Protein AF-A0AAD4ICP5-F1 (afdb_monomer_lite)

pLDDT: mean 79.18, std 20.6, range [19.08, 98.12]

Organism: NCBI:txid48097

Radius of gyration: 19.42 Å; chains: 1; bounding box: 52×35×62 Å

Structure (mmCIF, N/CA/C/O backbone):
data_AF-A0AAD4ICP5-F1
#
_entry.id   AF-A0AAD4ICP5-F1
#
loop_
_atom_site.group_PDB
_atom_site.id
_atom_site.type_symbol
_atom_site.label_atom_id
_atom_site.label_alt_id
_atom_site.label_comp_id
_atom_site.label_asym_id
_atom_site.label_entity_id
_atom_site.label_seq_id
_atom_site.pdbx_PDB_ins_code
_atom_site.Cartn_x
_atom_site.Cartn_y
_atom_site.Cartn_z
_atom_site.occupancy
_atom_site.B_iso_or_equiv
_atom_site.auth_seq_id
_atom_site.auth_comp_id
_atom_site.auth_asym_id
_atom_site.auth_atom_id
_atom_site.pdbx_PDB_model_num
ATOM 1 N N . MET A 1 1 ? 23.347 -13.726 -36.306 1.00 36.41 1 MET A N 1
ATOM 2 C CA . MET A 1 1 ? 24.512 -13.659 -35.403 1.00 36.41 1 MET A CA 1
ATOM 3 C C . MET A 1 1 ? 24.986 -12.218 -35.355 1.00 36.41 1 MET A C 1
ATOM 5 O O . MET A 1 1 ? 25.618 -11.796 -36.305 1.00 36.41 1 MET A O 1
ATOM 9 N N . THR A 1 2 ? 24.514 -11.490 -34.339 1.00 20.97 2 THR A N 1
ATOM 10 C CA . THR A 1 2 ? 25.164 -10.440 -33.526 1.00 20.97 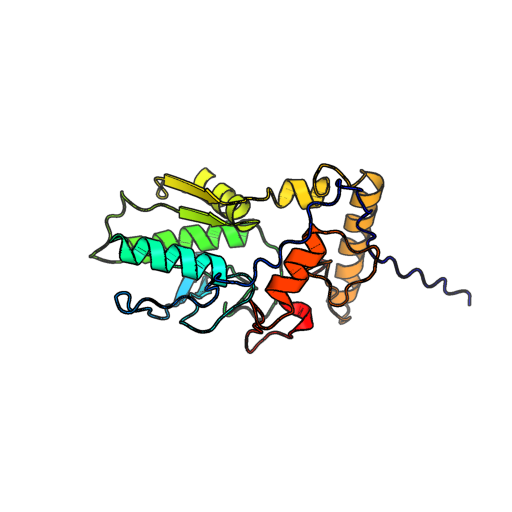2 THR A CA 1
ATOM 11 C C . THR A 1 2 ? 24.076 -10.067 -32.517 1.00 20.97 2 THR A C 1
ATOM 13 O O . THR A 1 2 ? 23.195 -9.268 -32.813 1.00 20.97 2 THR A O 1
ATOM 16 N N . ILE A 1 3 ? 24.037 -10.783 -31.392 1.00 22.08 3 ILE A N 1
ATOM 17 C CA . ILE A 1 3 ? 23.129 -10.488 -30.281 1.00 22.08 3 ILE A CA 1
ATOM 18 C C . ILE A 1 3 ? 23.839 -9.421 -29.456 1.00 22.08 3 ILE A C 1
ATOM 20 O O . ILE A 1 3 ? 24.871 -9.697 -28.848 1.00 22.08 3 ILE A O 1
ATOM 24 N N . PHE A 1 4 ? 23.332 -8.192 -29.499 1.00 19.81 4 PHE A N 1
ATOM 25 C CA . PHE A 1 4 ? 23.723 -7.165 -28.545 1.00 19.81 4 PHE A CA 1
ATOM 26 C C . PHE A 1 4 ? 22.911 -7.383 -27.271 1.00 19.81 4 PHE A C 1
ATOM 28 O O . PHE A 1 4 ? 21.724 -7.073 -27.219 1.00 19.81 4 PHE A O 1
ATOM 35 N N . THR A 1 5 ? 23.552 -7.948 -26.254 1.00 19.08 5 THR A N 1
ATOM 36 C CA . THR A 1 5 ? 23.021 -7.995 -24.894 1.00 19.08 5 THR A CA 1
ATOM 37 C C . THR A 1 5 ? 23.141 -6.596 -24.295 1.00 19.08 5 THR A C 1
ATOM 39 O O . THR A 1 5 ? 24.239 -6.168 -23.946 1.00 19.08 5 THR A O 1
ATOM 42 N N . PHE A 1 6 ? 22.030 -5.871 -24.175 1.00 19.89 6 PHE A N 1
ATOM 43 C CA . PHE A 1 6 ? 21.957 -4.682 -23.328 1.00 19.89 6 PHE A CA 1
ATOM 44 C C . PHE A 1 6 ? 21.181 -5.046 -22.066 1.00 19.89 6 PHE A C 1
ATOM 46 O O . PHE A 1 6 ? 19.956 -5.064 -22.058 1.00 19.89 6 PHE A O 1
ATOM 53 N N . ALA A 1 7 ? 21.910 -5.351 -20.992 1.00 20.22 7 ALA A N 1
ATOM 54 C CA . ALA A 1 7 ? 21.350 -5.339 -19.651 1.00 20.22 7 ALA A CA 1
ATOM 55 C C . ALA A 1 7 ? 21.086 -3.872 -19.280 1.00 20.22 7 ALA A C 1
ATOM 57 O O . ALA A 1 7 ? 22.014 -3.149 -18.916 1.00 20.22 7 ALA A O 1
ATOM 58 N N . SER A 1 8 ? 19.847 -3.396 -19.424 1.00 21.98 8 SER A N 1
ATOM 59 C CA . SER A 1 8 ? 19.465 -2.095 -18.876 1.00 21.98 8 SER A CA 1
ATOM 60 C C . SER A 1 8 ? 19.162 -2.270 -17.392 1.00 21.98 8 SER A C 1
ATOM 62 O O . SER A 1 8 ? 18.016 -2.455 -16.986 1.00 21.98 8 SER A O 1
ATOM 64 N N . THR A 1 9 ? 20.198 -2.211 -16.560 1.00 23.47 9 THR A N 1
ATOM 65 C CA . THR A 1 9 ? 20.015 -1.797 -15.173 1.00 23.47 9 THR A CA 1
ATOM 66 C C . THR A 1 9 ? 19.375 -0.413 -15.218 1.00 23.47 9 THR A C 1
ATOM 68 O O . THR A 1 9 ? 19.964 0.535 -15.739 1.00 23.47 9 THR A O 1
ATOM 71 N N . ALA A 1 10 ? 18.133 -0.293 -14.748 1.00 24.23 10 ALA A N 1
ATOM 72 C CA . ALA A 1 10 ? 17.505 1.004 -14.547 1.00 24.23 10 ALA A CA 1
ATOM 73 C C . ALA A 1 10 ? 18.356 1.769 -13.523 1.00 24.23 10 ALA A C 1
ATOM 75 O O . ALA A 1 10 ? 18.289 1.541 -12.316 1.00 24.23 10 ALA A O 1
ATOM 76 N N . LEU A 1 11 ? 19.247 2.606 -14.049 1.00 24.53 11 LEU A N 1
ATOM 77 C CA . LEU A 1 11 ? 20.186 3.413 -13.299 1.00 24.53 11 LEU A CA 1
ATOM 78 C C . LEU A 1 11 ? 19.379 4.508 -12.594 1.00 24.53 11 LEU A C 1
ATOM 80 O O . LEU A 1 11 ? 18.996 5.505 -13.207 1.00 24.53 11 LEU A O 1
ATOM 84 N N . ILE A 1 12 ? 19.102 4.322 -11.306 1.00 36.22 12 ILE A N 1
ATOM 85 C CA . ILE A 1 12 ? 18.715 5.435 -10.440 1.00 36.22 12 ILE A CA 1
ATOM 86 C C . ILE A 1 12 ? 19.974 6.296 -10.300 1.00 36.22 12 ILE A C 1
ATOM 88 O O . ILE A 1 12 ? 20.948 5.893 -9.666 1.00 36.22 12 ILE A O 1
ATOM 92 N N . ALA A 1 13 ? 19.993 7.435 -10.993 1.00 31.22 13 ALA A N 1
ATOM 93 C CA . ALA A 1 13 ? 21.129 8.345 -11.012 1.00 31.22 13 ALA A CA 1
ATOM 94 C C . ALA A 1 13 ? 21.377 8.940 -9.615 1.00 31.22 13 ALA A C 1
ATOM 96 O O . ALA A 1 13 ? 20.457 9.442 -8.967 1.00 31.22 13 ALA A O 1
ATOM 97 N N . ALA A 1 14 ? 22.635 8.870 -9.177 1.00 30.38 14 ALA A N 1
ATOM 98 C CA . ALA A 1 14 ? 23.118 9.367 -7.897 1.00 30.38 14 ALA A CA 1
ATOM 99 C C . ALA A 1 14 ? 22.898 10.882 -7.740 1.00 30.38 14 ALA A C 1
ATOM 101 O O . ALA A 1 14 ? 23.224 11.660 -8.639 1.00 30.38 14 ALA A O 1
ATOM 102 N N . ILE A 1 15 ? 22.418 11.303 -6.568 1.00 37.12 15 ILE A N 1
ATOM 103 C CA . ILE A 1 15 ? 22.437 12.703 -6.132 1.00 37.12 15 ILE A CA 1
ATOM 104 C C . ILE A 1 15 ? 23.432 12.824 -4.976 1.00 37.12 15 ILE A C 1
ATOM 106 O O . ILE A 1 15 ? 23.360 12.095 -3.989 1.00 37.12 15 ILE A O 1
ATOM 110 N N . GLN A 1 16 ? 24.356 13.781 -5.080 1.00 28.02 16 GLN A N 1
ATOM 111 C CA . GLN A 1 16 ? 25.170 14.219 -3.949 1.00 28.02 16 GLN A CA 1
ATOM 112 C C . GLN A 1 16 ? 24.313 15.068 -3.006 1.00 28.02 16 GLN A C 1
ATOM 114 O O . GLN A 1 16 ? 24.184 16.280 -3.166 1.00 28.02 16 GLN A O 1
ATOM 119 N N . ILE A 1 17 ? 23.723 14.409 -2.014 1.00 37.66 17 ILE A N 1
ATOM 120 C CA . ILE A 1 17 ? 23.236 15.053 -0.795 1.00 37.66 17 ILE A CA 1
ATOM 121 C C . ILE A 1 17 ? 24.481 15.311 0.074 1.00 37.66 17 ILE A C 1
ATOM 123 O O . ILE A 1 17 ? 25.325 14.412 0.172 1.00 37.66 17 ILE A O 1
ATOM 127 N N . PRO A 1 18 ? 24.664 16.499 0.690 1.00 33.00 18 PRO A N 1
ATOM 128 C CA . PRO A 1 18 ? 25.726 16.673 1.681 1.00 33.00 18 PRO A CA 1
ATOM 129 C C . PRO A 1 18 ? 25.609 15.545 2.713 1.00 33.00 18 PRO A C 1
ATOM 131 O O . PRO A 1 18 ? 24.480 15.202 3.068 1.00 33.00 18 PRO A O 1
ATOM 134 N N . PRO A 1 19 ? 26.720 14.933 3.161 1.00 33.88 19 PRO A N 1
ATOM 135 C CA . PRO A 1 19 ? 26.664 13.755 4.009 1.00 33.88 19 PRO A CA 1
ATOM 136 C C . PRO A 1 19 ? 25.935 14.110 5.303 1.00 33.88 19 PRO A C 1
ATOM 138 O O . PRO A 1 19 ? 26.515 14.653 6.242 1.00 33.88 19 PRO A O 1
ATOM 141 N N . ALA A 1 20 ? 24.642 13.795 5.360 1.00 42.78 20 ALA A N 1
ATOM 142 C CA . ALA A 1 20 ? 24.007 13.509 6.620 1.00 42.78 20 ALA A CA 1
ATOM 143 C C . ALA A 1 20 ? 24.769 12.293 7.128 1.00 42.78 20 ALA A C 1
ATOM 145 O O . ALA A 1 20 ? 24.757 11.242 6.484 1.00 42.78 20 ALA A O 1
ATOM 146 N N . ALA A 1 21 ? 25.530 12.480 8.208 1.00 35.81 21 ALA A N 1
ATOM 147 C CA . ALA A 1 21 ? 26.162 11.376 8.902 1.00 35.81 21 ALA A CA 1
ATOM 148 C C . ALA A 1 21 ? 25.110 10.274 9.027 1.00 35.81 21 ALA A C 1
ATOM 150 O O . ALA A 1 21 ? 24.027 10.530 9.556 1.00 35.81 21 ALA A O 1
ATOM 151 N N . THR A 1 22 ? 25.400 9.098 8.470 1.00 41.56 22 THR A N 1
ATOM 152 C CA . THR A 1 22 ? 24.588 7.899 8.644 1.00 41.56 22 THR A CA 1
ATOM 153 C C . THR A 1 22 ? 24.495 7.659 10.140 1.00 41.56 22 THR A C 1
ATOM 155 O O . THR A 1 22 ? 25.413 7.108 10.750 1.00 41.56 22 THR A O 1
ATOM 158 N N . GLN A 1 23 ? 23.435 8.170 10.759 1.00 37.47 23 GLN A N 1
ATOM 159 C CA . GLN A 1 23 ? 23.120 7.827 12.125 1.00 37.47 23 GLN A CA 1
ATOM 160 C C . GLN A 1 23 ? 22.756 6.353 12.083 1.00 37.47 23 GLN A C 1
ATOM 162 O O . GLN A 1 23 ? 21.878 5.946 11.330 1.00 37.47 23 GLN A O 1
ATOM 167 N N . ASN A 1 24 ? 23.458 5.546 12.867 1.00 44.19 24 ASN A N 1
ATOM 168 C CA . ASN A 1 24 ? 22.982 4.217 13.191 1.00 44.19 24 ASN A CA 1
ATOM 169 C C . ASN A 1 24 ? 21.685 4.388 14.006 1.00 44.19 24 ASN A C 1
ATOM 171 O O . ASN A 1 24 ? 21.731 4.571 15.222 1.00 44.19 24 ASN A O 1
ATOM 175 N N . THR A 1 25 ? 20.537 4.420 13.326 1.00 48.28 25 THR A N 1
ATOM 176 C CA . THR A 1 25 ? 19.205 4.640 13.917 1.00 48.28 25 THR A CA 1
ATOM 177 C C . THR A 1 25 ? 18.590 3.353 14.475 1.00 48.28 25 THR A C 1
ATOM 179 O O . THR A 1 25 ? 17.484 3.381 15.013 1.00 48.28 25 THR A O 1
ATOM 182 N N . SER A 1 26 ? 19.307 2.223 14.407 1.00 52.31 26 SER A N 1
ATOM 183 C CA . SER A 1 26 ? 18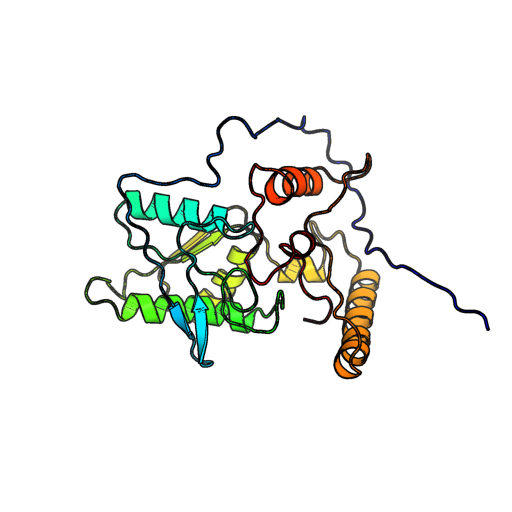.837 0.920 14.901 1.00 52.31 26 SER A CA 1
ATOM 184 C C . SER A 1 26 ? 18.667 0.859 16.427 1.00 52.31 26 SER A C 1
ATOM 186 O O . SER A 1 26 ? 17.962 -0.009 16.942 1.00 52.31 26 SER A O 1
ATOM 188 N N . HIS A 1 27 ? 19.267 1.790 17.176 1.00 43.50 27 HIS A N 1
ATOM 189 C CA . HIS A 1 27 ? 19.169 1.823 18.633 1.00 43.50 27 HIS A CA 1
ATOM 190 C C . HIS A 1 27 ? 17.813 2.383 19.096 1.00 43.50 27 HIS A C 1
ATOM 192 O O . HIS A 1 27 ? 17.682 3.569 19.387 1.00 43.50 27 HIS A O 1
ATOM 198 N N . GLY A 1 28 ? 16.809 1.505 19.198 1.00 52.91 28 GLY A N 1
ATOM 199 C CA . GLY A 1 28 ? 15.554 1.764 19.920 1.00 52.91 28 GLY A CA 1
ATOM 200 C C . GLY A 1 28 ? 14.265 1.709 19.093 1.00 52.91 28 GLY A C 1
ATOM 201 O O . GLY A 1 28 ? 13.184 1.790 19.674 1.00 52.91 28 GLY A O 1
ATOM 202 N N . ALA A 1 29 ? 14.338 1.542 17.770 1.00 59.22 29 ALA A N 1
ATOM 203 C CA . ALA A 1 29 ? 13.149 1.352 16.939 1.00 59.22 29 ALA A CA 1
ATOM 204 C C . ALA A 1 29 ? 12.599 -0.077 17.107 1.00 59.22 29 ALA A C 1
ATOM 206 O O . ALA A 1 29 ? 13.213 -1.045 16.660 1.00 59.22 29 ALA A O 1
ATOM 207 N N . ASN A 1 30 ? 11.443 -0.221 17.761 1.00 65.69 30 ASN A N 1
ATOM 208 C CA . ASN A 1 30 ? 10.752 -1.506 17.874 1.00 65.69 30 ASN A CA 1
ATOM 209 C C . ASN A 1 30 ? 9.851 -1.727 16.649 1.00 65.69 30 ASN A C 1
ATOM 211 O O . ASN A 1 30 ? 8.648 -1.478 16.700 1.00 65.69 30 ASN A O 1
ATOM 215 N N . ASN A 1 31 ? 10.444 -2.158 15.534 1.00 68.88 31 ASN A N 1
ATOM 216 C CA . ASN A 1 31 ? 9.718 -2.405 14.279 1.00 68.88 31 ASN A CA 1
ATOM 217 C C . ASN A 1 31 ? 8.708 -3.561 14.387 1.00 68.88 31 ASN A C 1
ATOM 219 O O . ASN A 1 31 ? 7.722 -3.597 13.660 1.00 68.88 31 ASN A O 1
ATOM 223 N N . PHE A 1 32 ? 8.907 -4.447 15.366 1.00 73.06 32 PHE A N 1
ATOM 224 C CA . PHE A 1 32 ? 8.014 -5.556 15.712 1.00 73.06 32 PHE A CA 1
ATOM 225 C C . PHE A 1 32 ? 7.281 -5.302 17.025 1.00 73.06 32 PHE A C 1
ATOM 227 O O . PHE A 1 32 ? 7.130 -6.203 17.854 1.00 73.06 32 PHE A O 1
ATOM 234 N N . TYR A 1 33 ? 6.864 -4.053 17.240 1.00 78.69 33 TYR A N 1
ATOM 235 C CA . TYR A 1 33 ? 6.199 -3.658 18.468 1.00 78.69 33 TYR A CA 1
ATOM 236 C C . TYR A 1 33 ? 4.967 -4.521 18.739 1.00 78.69 33 TYR A C 1
ATOM 238 O O . TYR A 1 33 ? 4.098 -4.689 17.886 1.00 78.69 33 TYR A O 1
ATOM 246 N N . ARG A 1 34 ? 4.887 -5.035 19.965 1.00 80.00 34 ARG A N 1
ATOM 247 C CA . ARG A 1 34 ? 3.711 -5.713 20.500 1.00 80.00 34 ARG A CA 1
ATOM 248 C C . ARG A 1 34 ? 3.285 -4.982 21.759 1.00 80.00 34 ARG A C 1
ATOM 250 O O . ARG A 1 34 ? 4.127 -4.621 22.580 1.00 80.00 34 ARG A O 1
ATOM 257 N N . SER A 1 35 ? 1.988 -4.746 21.874 1.00 82.69 35 SER A N 1
ATOM 258 C CA . SER A 1 35 ? 1.393 -4.183 23.077 1.00 82.69 35 SER A CA 1
ATOM 259 C C . SER A 1 35 ? 0.884 -5.305 23.970 1.00 82.69 35 SER A C 1
ATOM 261 O O . SER A 1 35 ? 0.274 -6.248 23.472 1.00 82.69 35 SER A O 1
ATOM 263 N N . ASP A 1 36 ? 1.063 -5.162 25.281 1.00 87.81 36 ASP A N 1
ATOM 264 C CA . ASP A 1 36 ? 0.434 -6.046 26.270 1.00 87.81 36 ASP A CA 1
ATOM 265 C C . ASP A 1 36 ? -1.063 -5.727 26.460 1.00 87.81 36 ASP A C 1
ATOM 267 O O . ASP A 1 36 ? -1.802 -6.520 27.041 1.00 87.81 36 ASP A O 1
ATOM 271 N N . ASN A 1 37 ? -1.523 -4.573 25.956 1.00 86.81 37 ASN A N 1
ATOM 272 C CA . ASN A 1 37 ? -2.890 -4.071 26.129 1.00 86.81 37 ASN A CA 1
ATOM 273 C C . ASN A 1 37 ? -3.764 -4.223 24.875 1.00 86.81 37 ASN A C 1
ATOM 275 O O . ASN A 1 37 ? -4.963 -3.955 24.934 1.00 86.81 37 ASN A O 1
ATOM 279 N N . VAL A 1 38 ? -3.184 -4.623 23.739 1.00 85.44 38 VAL A N 1
ATOM 280 C CA . VAL A 1 38 ? -3.900 -4.773 22.464 1.00 85.44 38 VAL A CA 1
ATOM 281 C C . VAL A 1 38 ? -3.890 -6.236 22.057 1.00 85.44 38 VAL A C 1
ATOM 283 O O . VAL A 1 38 ? -2.835 -6.842 21.887 1.00 85.44 38 VAL A O 1
ATOM 286 N N . THR A 1 39 ? -5.079 -6.799 21.858 1.00 82.06 39 THR A N 1
ATOM 287 C CA . THR A 1 39 ? -5.217 -8.126 21.252 1.00 82.06 39 THR A CA 1
ATOM 288 C C . THR A 1 39 ? -5.345 -7.967 19.744 1.00 82.06 39 THR A C 1
ATOM 290 O O . THR A 1 39 ? -6.221 -7.251 19.268 1.00 82.06 39 THR A O 1
ATOM 293 N N . MET A 1 40 ? -4.472 -8.635 18.993 1.00 81.19 40 MET A N 1
ATOM 294 C CA . MET A 1 40 ? -4.534 -8.669 17.532 1.00 81.19 40 MET A CA 1
ATOM 295 C C . MET A 1 40 ? -5.260 -9.932 17.070 1.00 81.19 40 MET A C 1
ATOM 297 O O . MET A 1 40 ? -4.934 -11.036 17.513 1.00 81.19 40 MET A O 1
ATOM 301 N N . HIS A 1 41 ? -6.196 -9.778 16.138 1.00 79.00 41 HIS A N 1
ATOM 302 C CA . HIS A 1 41 ? -6.906 -10.885 15.507 1.00 79.00 41 HIS A CA 1
ATOM 303 C C . HIS A 1 41 ? -6.636 -10.878 14.008 1.00 79.00 41 HIS A C 1
ATOM 305 O O . HIS A 1 41 ? -6.623 -9.825 13.384 1.00 79.00 41 HIS A O 1
ATOM 311 N N . ARG A 1 42 ? -6.430 -12.059 13.419 1.00 77.12 42 ARG A N 1
ATOM 312 C CA . ARG A 1 42 ? -6.380 -12.176 11.961 1.00 77.12 42 ARG A CA 1
ATOM 313 C C . ARG A 1 42 ? -7.799 -12.130 11.417 1.00 77.12 42 ARG A C 1
ATOM 315 O O . ARG A 1 42 ? -8.631 -12.926 11.852 1.00 77.12 42 ARG A O 1
ATOM 322 N N . ILE A 1 43 ? -8.032 -11.282 10.426 1.00 81.50 43 ILE A N 1
ATOM 323 C CA . ILE A 1 43 ? -9.292 -11.233 9.689 1.00 81.50 43 ILE A CA 1
ATOM 324 C C . ILE A 1 43 ? -9.031 -11.310 8.186 1.00 81.50 43 ILE A C 1
ATOM 326 O O . ILE A 1 43 ? -7.930 -11.063 7.689 1.00 81.50 43 ILE A O 1
ATOM 330 N N . THR A 1 44 ? -10.058 -11.698 7.449 1.00 85.62 44 THR A N 1
ATOM 331 C CA . THR A 1 44 ? -10.069 -11.680 5.989 1.00 85.62 44 THR A CA 1
ATOM 332 C C . THR A 1 44 ? -11.481 -11.339 5.561 1.00 85.62 44 THR A C 1
ATOM 334 O O . THR A 1 44 ? -12.441 -11.866 6.126 1.00 85.62 44 THR A O 1
ATOM 337 N N . PHE A 1 45 ? -11.608 -10.437 4.599 1.00 87.75 45 PHE A N 1
ATOM 338 C CA . PHE A 1 45 ? -12.897 -9.986 4.095 1.00 87.75 45 PHE A CA 1
ATOM 339 C C . PHE A 1 45 ? -12.828 -9.778 2.578 1.00 87.75 45 PHE A C 1
ATOM 341 O O . PHE A 1 45 ? -11.761 -9.463 2.046 1.00 87.75 45 PHE A O 1
ATOM 348 N N . PRO A 1 46 ? -13.941 -9.991 1.860 1.00 90.06 46 PRO A N 1
ATOM 349 C CA . PRO A 1 46 ? -13.971 -9.812 0.418 1.00 90.06 46 PRO A CA 1
ATOM 350 C C . PRO A 1 46 ? -14.029 -8.325 0.047 1.00 90.06 46 PRO A C 1
ATOM 352 O O . PRO A 1 46 ? -14.713 -7.540 0.704 1.00 90.06 46 PRO A O 1
ATOM 355 N N . SER A 1 47 ? -13.365 -7.956 -1.045 1.00 88.88 47 SER A N 1
ATOM 356 C CA . SER A 1 47 ? -13.630 -6.713 -1.773 1.00 88.88 47 SER A CA 1
ATOM 357 C C . SER A 1 47 ? -14.859 -6.840 -2.679 1.00 88.88 47 SER A C 1
ATOM 359 O O . SER A 1 47 ? -15.384 -7.943 -2.883 1.00 88.88 47 SER A O 1
ATOM 361 N N . GLN A 1 48 ? -15.295 -5.741 -3.304 1.00 88.56 48 GLN A N 1
ATOM 362 C CA . GLN A 1 48 ? -16.360 -5.784 -4.316 1.00 88.56 48 GLN A CA 1
ATOM 363 C C . GLN A 1 48 ? -16.013 -6.676 -5.517 1.00 88.56 48 GLN A C 1
ATOM 365 O O . GLN A 1 48 ? -16.912 -7.223 -6.156 1.00 88.56 48 GLN A O 1
ATOM 370 N N . TYR A 1 49 ? -14.722 -6.884 -5.792 1.00 87.69 49 TYR A N 1
ATOM 371 C CA . TYR A 1 49 ? -14.242 -7.797 -6.834 1.00 87.69 49 TYR A CA 1
ATOM 372 C C . TYR A 1 49 ? -14.136 -9.257 -6.370 1.00 87.69 49 TYR A C 1
ATOM 374 O O . TYR A 1 49 ? -13.599 -10.084 -7.101 1.00 87.69 49 TYR A O 1
ATOM 382 N N . GLN A 1 50 ? -14.639 -9.586 -5.173 1.00 85.56 50 GLN A N 1
ATOM 383 C CA . GLN A 1 50 ? -14.542 -10.915 -4.552 1.00 85.56 50 GLN A CA 1
ATOM 384 C C . GLN A 1 50 ? -13.096 -11.377 -4.322 1.00 85.56 50 GLN A C 1
ATOM 386 O O . GLN A 1 50 ? -12.823 -12.571 -4.212 1.00 85.56 50 GLN A O 1
ATOM 391 N N . MET A 1 51 ? -12.167 -10.425 -4.225 1.00 83.12 51 MET A N 1
ATOM 392 C CA . MET A 1 51 ? -10.795 -10.700 -3.822 1.00 83.12 51 MET A CA 1
ATOM 393 C C . MET A 1 51 ? -10.713 -10.651 -2.301 1.00 83.12 51 MET A C 1
ATOM 395 O O . MET A 1 51 ? -11.274 -9.752 -1.676 1.00 83.12 51 MET A O 1
ATOM 399 N N . ASN A 1 52 ? -10.004 -11.598 -1.699 1.00 81.88 52 ASN A N 1
ATOM 400 C CA . ASN A 1 52 ? -9.801 -11.611 -0.256 1.00 81.88 52 ASN A CA 1
ATOM 401 C C . ASN A 1 52 ? -8.739 -10.577 0.128 1.00 81.88 52 ASN A C 1
ATOM 403 O O . ASN A 1 52 ? -7.553 -10.757 -0.160 1.00 81.88 52 ASN A O 1
ATOM 407 N N . VAL A 1 53 ? -9.162 -9.523 0.821 1.00 76.06 53 VAL A N 1
ATOM 408 C CA . VAL A 1 53 ? -8.261 -8.589 1.498 1.00 76.06 53 VAL A CA 1
ATOM 409 C C . VAL A 1 53 ? -7.906 -9.210 2.845 1.00 76.06 53 VAL A C 1
ATOM 411 O O . VAL A 1 53 ? -8.781 -9.471 3.677 1.00 76.06 53 VAL A O 1
ATOM 414 N N . ALA A 1 54 ? -6.624 -9.510 3.039 1.00 65.81 54 ALA A N 1
ATOM 415 C CA . ALA A 1 54 ? -6.135 -10.103 4.274 1.00 65.81 54 ALA A CA 1
ATOM 416 C C . ALA A 1 54 ? -5.558 -9.026 5.201 1.00 65.81 54 ALA A C 1
ATOM 418 O O . ALA A 1 54 ? -4.764 -8.183 4.785 1.00 65.81 54 ALA A O 1
ATOM 419 N N . GLU A 1 55 ? -5.903 -9.107 6.485 1.00 61.81 55 GLU A N 1
ATOM 420 C CA . GLU A 1 55 ? -5.073 -8.549 7.552 1.00 61.81 55 GLU A CA 1
ATOM 421 C C . GLU A 1 55 ? -4.068 -9.620 7.995 1.00 61.81 55 GLU A C 1
ATOM 423 O O . GLU A 1 55 ? -4.430 -10.789 8.198 1.00 61.81 55 GLU A O 1
ATOM 428 N N . ILE A 1 56 ? -2.800 -9.240 8.176 1.00 50.25 56 ILE A N 1
ATOM 429 C CA . ILE A 1 56 ? -1.808 -10.122 8.790 1.00 50.25 56 ILE A CA 1
ATOM 430 C C . ILE A 1 56 ? -1.756 -9.918 10.305 1.00 50.25 56 ILE A C 1
ATOM 432 O O . ILE A 1 56 ? -1.277 -8.922 10.838 1.00 50.25 56 ILE A O 1
ATOM 436 N N . SER A 1 57 ? -2.155 -10.994 10.982 1.00 37.50 57 SER A N 1
ATOM 437 C CA . SER A 1 57 ? -1.759 -11.380 12.336 1.00 37.50 57 SER A CA 1
ATOM 438 C C . SER A 1 57 ? -0.244 -11.286 12.526 1.00 37.50 57 SER A C 1
ATOM 440 O O . SER A 1 57 ? 0.447 -12.001 11.811 1.00 37.50 57 SER A O 1
ATOM 442 N N . SER A 1 58 ? 0.212 -10.554 13.554 1.00 29.39 58 SER A N 1
ATOM 443 C CA . SER A 1 58 ? 1.370 -10.757 14.471 1.00 29.39 58 SER A CA 1
ATOM 444 C C . SER A 1 58 ? 2.735 -11.286 13.974 1.00 29.39 58 SER A C 1
ATOM 446 O O . SER A 1 58 ? 3.690 -11.331 14.759 1.00 29.39 58 SER A O 1
ATOM 448 N N . TYR A 1 59 ? 2.858 -11.660 12.711 1.00 29.69 59 TYR A N 1
ATOM 449 C CA . TYR A 1 59 ? 4.051 -12.109 12.029 1.00 29.69 59 TYR A CA 1
ATOM 450 C C . TYR A 1 59 ? 4.509 -10.958 11.152 1.00 29.69 59 TYR A C 1
ATOM 452 O O . TYR A 1 59 ? 3.670 -10.302 10.531 1.00 29.69 59 TYR A O 1
ATOM 460 N N . PRO A 1 60 ? 5.810 -10.662 11.169 1.00 33.78 60 PRO A N 1
ATOM 461 C CA . PRO A 1 60 ? 6.285 -9.457 10.526 1.00 33.78 60 PRO A CA 1
ATOM 462 C C . PRO A 1 60 ? 5.981 -9.473 9.039 1.00 33.78 60 PRO A C 1
ATOM 464 O O . PRO A 1 60 ? 5.810 -10.548 8.511 1.00 33.78 60 PRO A O 1
ATOM 467 N N . THR A 1 61 ? 5.827 -8.337 8.368 1.00 36.03 61 THR A N 1
ATOM 468 C CA . THR A 1 61 ? 6.050 -8.266 6.924 1.00 36.03 61 THR A CA 1
ATOM 469 C C . THR A 1 61 ? 6.708 -6.948 6.592 1.00 36.03 61 THR A C 1
ATOM 471 O O . THR A 1 61 ? 6.308 -5.903 7.108 1.00 36.03 61 THR A O 1
ATOM 474 N N . THR A 1 62 ? 7.703 -7.006 5.710 1.00 37.62 62 THR A N 1
ATOM 475 C CA . THR A 1 62 ? 8.614 -5.901 5.412 1.00 37.62 62 THR A CA 1
ATOM 476 C C . THR A 1 62 ? 7.878 -4.572 5.229 1.00 37.62 62 THR A C 1
ATOM 478 O O . THR A 1 62 ? 8.198 -3.598 5.901 1.00 37.62 62 THR A O 1
ATOM 481 N N . SER A 1 63 ? 6.846 -4.504 4.378 1.00 47.59 63 SER A N 1
ATOM 482 C CA . SER A 1 63 ? 6.125 -3.249 4.101 1.00 47.59 63 SER A CA 1
ATOM 483 C C . SER A 1 63 ? 5.015 -2.882 5.101 1.00 47.59 63 SER A C 1
ATOM 485 O O . SER A 1 63 ? 4.614 -1.718 5.132 1.00 47.59 63 SER A O 1
ATOM 487 N N . ILE A 1 64 ? 4.513 -3.824 5.911 1.00 55.31 64 ILE A N 1
ATOM 488 C CA . ILE A 1 64 ? 3.334 -3.630 6.788 1.00 55.31 64 ILE A CA 1
ATOM 489 C C . ILE A 1 64 ? 3.712 -3.477 8.270 1.00 55.31 64 ILE A C 1
ATOM 491 O O . ILE A 1 64 ? 2.897 -3.022 9.065 1.00 55.31 64 ILE A O 1
ATOM 495 N N . GLU A 1 65 ? 4.968 -3.698 8.658 1.00 62.66 65 GLU A N 1
ATOM 496 C CA . GLU A 1 65 ? 5.456 -3.428 10.025 1.00 62.66 65 GLU A CA 1
ATOM 497 C C . GLU A 1 65 ? 5.184 -1.995 10.498 1.00 62.66 65 GLU A C 1
ATOM 499 O O . GLU A 1 65 ? 4.732 -1.773 11.623 1.00 62.66 65 GLU A O 1
ATOM 504 N N . SER A 1 66 ? 5.380 -1.013 9.612 1.00 70.88 66 SER A N 1
ATOM 505 C CA . SER A 1 66 ? 5.044 0.378 9.922 1.00 70.88 66 SER A CA 1
ATOM 506 C C . SER A 1 66 ? 3.535 0.578 10.109 1.00 70.88 66 SER A C 1
ATOM 508 O O . SER A 1 66 ? 3.125 1.283 11.028 1.00 70.88 66 SER A O 1
ATOM 510 N N . ALA A 1 67 ? 2.696 -0.083 9.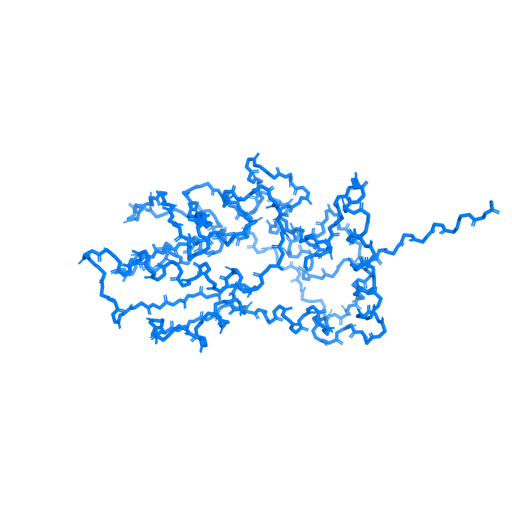307 1.00 78.00 67 ALA A N 1
ATOM 511 C CA . ALA A 1 67 ? 1.245 -0.011 9.443 1.00 78.00 67 ALA A CA 1
ATOM 512 C C . ALA A 1 67 ? 0.764 -0.679 10.742 1.00 78.00 67 ALA A C 1
ATOM 514 O O . ALA A 1 67 ? -0.024 -0.074 11.466 1.00 78.00 67 ALA A O 1
ATOM 515 N N . ASN A 1 68 ? 1.306 -1.847 11.097 1.00 79.94 68 ASN A N 1
ATOM 516 C CA . ASN A 1 68 ? 0.987 -2.562 12.336 1.00 79.94 68 ASN A CA 1
ATOM 517 C C . ASN A 1 68 ? 1.385 -1.759 13.579 1.00 79.94 68 ASN A C 1
ATOM 519 O O . ASN A 1 68 ? 0.625 -1.703 14.548 1.00 79.94 68 ASN A O 1
ATOM 523 N N . LEU A 1 69 ? 2.544 -1.092 13.553 1.00 84.12 69 LEU A N 1
ATOM 524 C CA . LEU A 1 69 ? 2.963 -0.200 14.633 1.00 84.12 69 LEU A CA 1
ATOM 525 C C . LEU A 1 69 ? 1.956 0.941 14.827 1.00 84.12 69 LEU A C 1
ATOM 527 O O . LEU A 1 69 ? 1.506 1.174 15.949 1.00 84.12 69 LEU A O 1
ATOM 531 N N . TYR A 1 70 ? 1.578 1.638 13.751 1.00 87.19 70 TYR A N 1
ATOM 532 C CA . TYR A 1 70 ? 0.604 2.730 13.833 1.00 87.19 70 TYR A CA 1
ATOM 533 C C . TYR A 1 70 ? -0.779 2.227 14.261 1.00 87.19 70 TYR A C 1
ATOM 535 O O . TYR A 1 70 ? -1.392 2.837 15.135 1.00 87.19 70 TYR A O 1
ATOM 543 N N . ALA A 1 71 ? -1.248 1.102 13.715 1.00 88.62 71 ALA A N 1
ATOM 544 C CA . ALA A 1 71 ? -2.519 0.488 14.088 1.00 88.62 71 ALA A CA 1
ATOM 545 C C . ALA A 1 71 ? -2.545 0.108 15.575 1.00 88.62 71 ALA A C 1
ATOM 547 O O . ALA A 1 71 ? -3.504 0.443 16.272 1.00 88.62 71 ALA A O 1
ATOM 548 N N . THR A 1 72 ? -1.466 -0.495 16.083 1.00 88.62 72 THR A N 1
ATOM 549 C CA . THR A 1 72 ? -1.321 -0.842 17.504 1.00 88.62 72 THR A CA 1
ATOM 550 C C . THR A 1 72 ? -1.314 0.410 18.374 1.00 88.62 72 THR A C 1
ATOM 552 O O . THR A 1 72 ? -2.040 0.475 19.362 1.00 88.62 72 THR A O 1
ATOM 555 N N . LYS A 1 73 ? -0.543 1.441 18.005 1.00 90.62 73 LYS A N 1
ATOM 556 C CA . LYS A 1 73 ? -0.493 2.700 18.764 1.00 90.62 73 LYS A CA 1
ATOM 557 C C . LYS A 1 73 ? -1.820 3.436 18.781 1.00 90.62 73 LYS A C 1
ATOM 559 O O . LYS A 1 73 ? -2.174 4.002 19.807 1.00 90.62 73 LYS A O 1
ATOM 564 N N . MET A 1 74 ? -2.573 3.398 17.693 1.00 91.44 74 MET A N 1
ATOM 565 C CA . MET A 1 74 ? -3.925 3.944 17.655 1.00 91.44 74 MET A CA 1
ATOM 566 C C . MET A 1 74 ? -4.894 3.101 18.500 1.00 91.44 74 MET A C 1
ATOM 568 O O . MET A 1 74 ? -5.710 3.668 19.223 1.00 91.44 74 MET A O 1
ATOM 572 N N . ALA A 1 75 ? -4.762 1.772 18.507 1.00 91.50 75 ALA A N 1
ATOM 573 C CA . ALA A 1 75 ? -5.569 0.907 19.368 1.00 91.50 75 ALA A CA 1
ATOM 574 C C . ALA A 1 75 ? -5.333 1.168 20.864 1.00 91.50 75 ALA A C 1
ATOM 576 O O . ALA A 1 75 ? -6.286 1.267 21.635 1.00 91.50 75 ALA A O 1
ATOM 577 N N . GLU A 1 76 ? -4.083 1.403 21.272 1.00 90.44 76 GLU A N 1
ATOM 578 C CA . GLU A 1 76 ? -3.743 1.821 22.642 1.00 90.44 76 GLU A CA 1
ATOM 579 C C . GLU A 1 76 ? -4.391 3.153 23.056 1.00 90.44 76 GLU A C 1
ATOM 581 O O . GLU A 1 76 ? -4.552 3.414 24.246 1.00 90.44 76 GLU A O 1
ATOM 586 N N . GLN A 1 77 ? -4.776 3.994 22.092 1.00 93.88 77 GLN A N 1
ATOM 587 C CA . GLN A 1 77 ? -5.474 5.265 22.321 1.00 93.88 77 GLN A CA 1
ATOM 588 C C . GLN A 1 77 ? -7.007 5.122 22.272 1.00 93.88 77 GLN A C 1
ATOM 590 O O . GLN A 1 77 ? -7.718 6.125 22.303 1.00 93.88 77 GLN A O 1
ATOM 595 N N . GLY A 1 78 ? -7.530 3.893 22.200 1.00 90.38 78 GLY A N 1
ATOM 596 C CA . GLY A 1 78 ? -8.966 3.609 22.242 1.00 90.38 78 GLY A CA 1
ATOM 597 C C . GLY A 1 78 ? -9.663 3.580 20.880 1.00 90.38 78 GLY A C 1
ATOM 598 O O . GLY A 1 78 ? -10.891 3.630 20.833 1.00 90.38 78 GLY A O 1
ATOM 599 N N . PHE A 1 79 ? -8.915 3.499 19.777 1.00 92.69 79 PHE A N 1
ATOM 600 C CA . PHE A 1 79 ? -9.492 3.280 18.448 1.00 92.69 79 PHE A CA 1
ATOM 601 C C . PHE A 1 79 ? -9.607 1.784 18.138 1.00 92.69 79 PHE A C 1
ATOM 603 O O . PHE A 1 79 ? -8.767 0.991 18.548 1.00 92.69 79 PHE A O 1
ATOM 610 N N . VAL A 1 80 ? -10.606 1.392 17.348 1.00 92.38 80 VAL A N 1
ATOM 611 C CA . VAL A 1 80 ? -10.554 0.101 16.649 1.00 92.38 80 VAL A CA 1
ATOM 612 C C . VAL A 1 80 ? -9.800 0.318 15.346 1.00 92.38 80 VAL A C 1
ATOM 614 O O . VAL A 1 80 ? -10.105 1.250 14.601 1.00 92.38 80 VAL A O 1
ATOM 617 N N . THR A 1 81 ? -8.795 -0.511 15.088 1.00 92.19 81 THR A N 1
ATOM 618 C CA . THR A 1 81 ? -7.898 -0.360 13.943 1.00 92.19 81 THR A CA 1
ATOM 619 C C . THR A 1 81 ? -7.794 -1.655 13.162 1.00 92.19 81 THR A C 1
ATOM 621 O O . THR A 1 81 ? -7.956 -2.739 13.714 1.00 92.19 81 THR A O 1
ATOM 624 N N . ILE A 1 82 ? -7.545 -1.511 11.862 1.00 89.50 82 ILE A N 1
ATOM 625 C CA . ILE A 1 82 ? -7.232 -2.610 10.954 1.00 89.50 82 ILE A CA 1
ATOM 626 C C . ILE A 1 82 ? -6.041 -2.160 10.119 1.00 89.50 82 ILE A C 1
ATOM 628 O O . ILE A 1 82 ? -6.037 -1.057 9.563 1.00 89.50 82 ILE A O 1
ATOM 632 N N . SER A 1 83 ? -5.041 -3.022 10.036 1.00 87.38 83 SER A N 1
ATOM 633 C CA . SER A 1 83 ? -3.925 -2.917 9.098 1.00 87.38 83 SER A CA 1
ATOM 634 C C . SER A 1 83 ? -4.148 -3.919 7.973 1.00 87.38 83 SER A C 1
ATOM 636 O O . SER A 1 83 ? -4.407 -5.089 8.234 1.00 87.38 83 SER A O 1
ATOM 638 N N . ILE A 1 84 ? -4.072 -3.473 6.720 1.00 83.81 84 ILE A N 1
ATOM 639 C CA . ILE A 1 84 ? -4.365 -4.336 5.570 1.00 83.81 84 ILE A CA 1
ATOM 640 C C . ILE A 1 84 ? -3.135 -4.547 4.702 1.00 83.81 84 ILE A C 1
ATOM 642 O O . ILE A 1 84 ? -2.364 -3.614 4.454 1.00 83.81 84 ILE A O 1
ATOM 646 N N . ASP A 1 85 ? -3.036 -5.753 4.160 1.00 80.06 85 ASP A N 1
ATOM 647 C CA . ASP A 1 85 ? -2.228 -6.006 2.983 1.00 80.06 85 ASP A CA 1
ATOM 648 C C . ASP A 1 85 ? -3.100 -5.716 1.769 1.00 80.06 85 ASP A C 1
ATOM 650 O O . ASP A 1 85 ? -4.181 -6.283 1.603 1.00 80.06 85 ASP A O 1
ATOM 654 N N . VAL A 1 86 ? -2.646 -4.814 0.902 1.00 77.25 86 VAL A N 1
ATOM 655 C CA . VAL A 1 86 ? -3.328 -4.616 -0.380 1.00 77.25 86 VAL A CA 1
ATOM 656 C C . VAL A 1 86 ? -3.215 -5.886 -1.229 1.00 77.25 86 VAL A C 1
ATOM 658 O O . VAL A 1 86 ? -2.287 -6.686 -1.055 1.00 77.25 86 VAL A O 1
ATOM 661 N N . SER A 1 87 ? -4.164 -6.091 -2.142 1.00 81.06 87 SER A N 1
ATOM 662 C CA . SER A 1 87 ? -4.151 -7.239 -3.057 1.00 81.06 87 SER A CA 1
ATOM 663 C C . SER A 1 87 ? -2.798 -7.403 -3.759 1.00 81.06 87 SER A C 1
ATOM 665 O O . SER A 1 87 ? -2.126 -6.416 -4.053 1.00 81.06 87 SER A O 1
ATOM 667 N N . PHE A 1 88 ? -2.404 -8.646 -4.037 1.00 82.44 88 PHE A N 1
ATOM 668 C CA . PHE A 1 88 ? -1.129 -9.071 -4.642 1.00 82.44 88 PHE A CA 1
ATOM 669 C C . PHE A 1 88 ? 0.126 -8.898 -3.766 1.00 82.44 88 PHE A C 1
ATOM 671 O O . PHE A 1 88 ? 1.198 -9.372 -4.146 1.00 82.44 88 PHE A O 1
ATOM 678 N N . TRP A 1 89 ? 0.025 -8.293 -2.578 1.00 79.69 89 TRP A N 1
ATOM 679 C CA . TRP A 1 89 ? 1.149 -8.106 -1.650 1.00 79.69 89 TRP A CA 1
ATOM 680 C C . TRP A 1 89 ? 0.946 -8.864 -0.335 1.00 79.69 89 TRP A C 1
ATOM 682 O O . TRP A 1 89 ? -0.125 -9.395 -0.053 1.00 79.69 89 TRP A O 1
ATOM 692 N N . GLY A 1 90 ? 2.021 -8.988 0.452 1.00 76.94 90 GLY A N 1
ATOM 693 C CA . GLY A 1 90 ? 1.968 -9.546 1.808 1.00 76.94 90 GLY A CA 1
ATOM 694 C C . GLY A 1 90 ? 1.309 -10.931 1.902 1.00 76.94 90 GLY A C 1
ATOM 695 O O . GLY A 1 90 ? 1.770 -11.893 1.290 1.00 76.94 90 GLY A O 1
ATOM 696 N N . GLY A 1 91 ? 0.249 -11.052 2.680 1.00 67.75 91 GLY A N 1
ATOM 697 C CA . GLY A 1 91 ? -0.506 -12.272 2.950 1.00 67.75 91 GLY A CA 1
ATOM 698 C C . GLY A 1 91 ? -1.842 -12.347 2.235 1.00 67.75 91 GLY A C 1
ATOM 699 O O . GLY A 1 91 ? -2.568 -13.306 2.489 1.00 67.75 91 GLY A O 1
ATOM 700 N N . SER A 1 92 ? -2.155 -11.393 1.354 1.00 65.25 92 SER A N 1
ATOM 701 C CA . SER A 1 92 ? -3.346 -11.446 0.502 1.00 65.25 92 SER A CA 1
ATOM 702 C C . SER A 1 92 ? -3.359 -12.730 -0.333 1.00 65.25 92 SER A C 1
ATOM 704 O O . SER A 1 92 ? -2.301 -13.301 -0.641 1.00 65.25 92 SER A O 1
ATOM 706 N N . ASP A 1 93 ? -4.556 -13.234 -0.636 1.00 62.78 93 ASP A N 1
ATOM 707 C CA . ASP A 1 93 ? -4.742 -14.589 -1.175 1.00 62.78 93 ASP A CA 1
ATOM 708 C C . ASP A 1 93 ? -4.494 -14.749 -2.672 1.00 62.78 93 ASP A C 1
ATOM 710 O O . ASP A 1 93 ? -4.543 -15.870 -3.172 1.00 62.78 93 ASP A O 1
ATOM 714 N N . ASP A 1 94 ? -4.115 -13.674 -3.352 1.00 67.31 94 ASP A N 1
ATOM 715 C CA . ASP A 1 94 ? -3.913 -13.651 -4.796 1.00 67.31 94 ASP A CA 1
ATOM 716 C C . ASP A 1 94 ? -2.745 -14.543 -5.257 1.00 67.31 94 ASP A C 1
ATOM 718 O O . ASP A 1 94 ? -1.670 -14.573 -4.641 1.00 67.31 94 ASP A O 1
ATOM 722 N N . GLU A 1 95 ? -2.962 -15.259 -6.368 1.00 70.94 95 GLU A N 1
ATOM 723 C CA . GLU A 1 95 ? -1.946 -16.102 -7.018 1.00 70.94 95 GLU A CA 1
ATOM 724 C C . GLU A 1 95 ? -0.859 -15.259 -7.693 1.00 70.94 95 GLU A C 1
ATOM 726 O O . GLU A 1 95 ? 0.329 -15.567 -7.586 1.00 70.94 95 GLU A O 1
ATOM 731 N N . THR A 1 96 ? -1.250 -14.156 -8.337 1.00 76.12 96 THR A N 1
ATOM 732 C CA . THR A 1 96 ? -0.307 -13.164 -8.858 1.00 76.12 96 THR A CA 1
ATOM 733 C C . THR A 1 96 ? 0.300 -12.391 -7.693 1.00 76.12 96 THR A C 1
ATOM 735 O O . THR A 1 96 ? -0.396 -11.961 -6.775 1.00 76.12 96 THR A O 1
ATOM 738 N N . ARG A 1 97 ? 1.617 -12.197 -7.709 1.00 83.94 97 ARG A N 1
ATOM 739 C CA . ARG A 1 97 ? 2.340 -11.516 -6.633 1.00 83.94 97 ARG A CA 1
ATOM 740 C C . ARG A 1 97 ? 2.955 -10.225 -7.145 1.00 83.94 97 ARG A C 1
ATOM 742 O O . ARG A 1 97 ? 3.431 -10.168 -8.273 1.00 83.94 97 ARG A O 1
ATOM 749 N N . ASN A 1 98 ? 2.970 -9.214 -6.288 1.00 85.44 98 ASN A N 1
ATOM 750 C CA . ASN A 1 98 ? 3.681 -7.953 -6.463 1.00 85.44 98 ASN A CA 1
ATOM 751 C C . ASN A 1 98 ? 3.183 -7.061 -7.617 1.00 85.44 98 ASN A C 1
ATOM 753 O O . ASN A 1 98 ? 3.884 -6.133 -8.028 1.00 85.44 98 ASN A O 1
ATOM 757 N N . ALA A 1 99 ? 1.976 -7.310 -8.125 1.00 88.44 99 ALA A N 1
ATOM 758 C CA . ALA A 1 99 ? 1.352 -6.453 -9.127 1.00 88.44 99 ALA A CA 1
ATOM 759 C C . ALA A 1 99 ? 0.990 -5.094 -8.524 1.00 88.44 99 ALA A C 1
ATOM 761 O O . ALA A 1 99 ? 0.473 -5.048 -7.411 1.00 88.44 99 ALA A O 1
ATOM 762 N N . VAL A 1 100 ? 1.230 -3.998 -9.252 1.00 87.88 100 VAL A N 1
ATOM 763 C CA . VAL A 1 100 ? 0.851 -2.638 -8.837 1.00 87.88 100 VAL A CA 1
ATOM 764 C C . VAL A 1 100 ? -0.425 -2.199 -9.531 1.00 87.88 100 VAL A C 1
ATOM 766 O O . VAL A 1 100 ? -0.389 -1.726 -10.657 1.00 87.88 100 VAL A O 1
ATOM 769 N N . LEU A 1 101 ? -1.557 -2.313 -8.831 1.00 88.94 101 LEU A N 1
ATOM 770 C CA . LEU A 1 101 ? -2.881 -1.993 -9.371 1.00 88.94 101 LEU A CA 1
ATOM 771 C C . LEU A 1 101 ? -3.576 -0.915 -8.516 1.00 88.94 101 LEU A C 1
ATOM 773 O O . LEU A 1 101 ? -4.316 -1.253 -7.590 1.00 88.94 101 LEU A O 1
ATOM 777 N N . PRO A 1 102 ? -3.365 0.388 -8.803 1.00 88.12 102 PRO A N 1
ATOM 778 C CA . PRO A 1 102 ? -3.863 1.483 -7.966 1.00 88.12 102 PRO A CA 1
ATOM 779 C C . PRO A 1 102 ? -5.373 1.455 -7.704 1.00 88.12 102 PRO A C 1
ATOM 781 O O . PRO A 1 102 ? -5.795 1.746 -6.586 1.00 88.12 102 PRO A O 1
ATOM 784 N N . ASP A 1 103 ? -6.175 1.067 -8.697 1.00 90.06 103 ASP A N 1
ATOM 785 C CA . ASP A 1 103 ? -7.634 0.991 -8.556 1.00 90.06 103 ASP A CA 1
ATOM 786 C C . ASP A 1 103 ? -8.058 -0.148 -7.614 1.00 90.06 103 ASP A C 1
ATOM 788 O O . ASP A 1 103 ? -8.941 0.032 -6.776 1.00 90.06 103 ASP A O 1
ATOM 792 N N . VAL A 1 104 ? -7.378 -1.299 -7.678 1.00 90.31 104 VAL A N 1
ATOM 793 C CA . VAL A 1 104 ? -7.621 -2.435 -6.769 1.00 90.31 104 VAL A CA 1
ATOM 794 C C . VAL A 1 104 ? -7.165 -2.103 -5.347 1.00 90.31 104 VAL A C 1
ATOM 796 O O . VAL A 1 104 ? -7.800 -2.500 -4.370 1.00 90.31 104 VAL A O 1
ATOM 799 N N . TYR A 1 105 ? -6.088 -1.330 -5.201 1.00 89.69 105 TYR A N 1
ATOM 800 C CA . TYR A 1 105 ? -5.639 -0.867 -3.889 1.00 89.69 105 TYR A CA 1
ATOM 801 C C . TYR A 1 105 ? -6.623 0.112 -3.265 1.00 89.69 105 TYR A C 1
ATOM 803 O O . TYR A 1 105 ? -6.908 0.001 -2.076 1.00 89.69 105 TYR A O 1
ATOM 811 N N . ALA A 1 106 ? -7.151 1.053 -4.053 1.00 91.25 106 ALA A N 1
ATOM 812 C CA . ALA A 1 106 ? -8.182 1.972 -3.587 1.00 91.25 106 ALA A CA 1
ATOM 813 C C . ALA A 1 106 ? -9.419 1.200 -3.102 1.00 91.25 106 ALA A C 1
ATOM 815 O O . ALA A 1 106 ? -9.895 1.441 -1.994 1.00 91.25 106 ALA A O 1
ATOM 816 N N . GLU A 1 107 ? -9.858 0.208 -3.879 1.00 92.75 107 GLU A N 1
ATOM 817 C CA . GLU A 1 107 ? -10.944 -0.693 -3.491 1.00 92.75 107 GLU A CA 1
ATOM 818 C C . GLU A 1 107 ? -10.628 -1.483 -2.211 1.00 92.75 107 GLU A C 1
ATOM 820 O O . GLU A 1 107 ? -11.498 -1.639 -1.363 1.00 92.75 107 GLU A O 1
ATOM 825 N N . SER A 1 108 ? -9.383 -1.926 -2.005 1.00 90.44 108 SER A N 1
ATOM 826 C CA . SER A 1 108 ? -8.994 -2.635 -0.773 1.00 90.44 108 SER A CA 1
ATOM 827 C C . SER A 1 108 ? -9.241 -1.787 0.485 1.00 90.44 108 SER A C 1
ATOM 829 O O . SER A 1 108 ? -9.665 -2.313 1.516 1.00 90.44 108 SER A O 1
ATOM 831 N N . PHE A 1 109 ? -9.034 -0.466 0.406 1.00 92.00 109 PHE A N 1
ATOM 832 C CA . PHE A 1 109 ? -9.369 0.448 1.503 1.00 92.00 109 PHE A CA 1
ATOM 833 C C . PHE A 1 109 ? -10.882 0.606 1.681 1.00 92.00 109 PHE A C 1
ATOM 835 O O . PHE A 1 109 ? -11.358 0.590 2.814 1.00 92.00 109 PHE A O 1
ATOM 842 N N . SER A 1 110 ? -11.647 0.714 0.594 1.00 94.12 110 SER A N 1
ATOM 843 C CA . SER A 1 110 ? -13.114 0.768 0.661 1.00 94.12 110 SER A CA 1
ATOM 844 C C . SER A 1 110 ? -13.725 -0.522 1.220 1.00 94.12 110 SER A C 1
ATOM 846 O O . SER A 1 110 ? -14.643 -0.451 2.036 1.00 94.12 110 SER A O 1
ATOM 848 N N . ALA A 1 111 ? -13.160 -1.684 0.896 1.00 93.50 111 ALA A N 1
ATOM 849 C CA . ALA A 1 111 ? -13.547 -2.968 1.474 1.00 93.50 111 ALA A CA 1
ATOM 850 C C . ALA A 1 111 ? -13.254 -3.037 2.985 1.00 93.50 111 ALA A C 1
ATOM 852 O O . ALA A 1 111 ? -14.045 -3.580 3.756 1.00 93.50 111 ALA A O 1
ATOM 853 N N . ALA A 1 112 ? -12.152 -2.432 3.444 1.00 92.81 112 ALA A N 1
ATOM 854 C CA . ALA A 1 112 ? -11.873 -2.320 4.876 1.00 92.81 112 ALA A CA 1
ATOM 855 C C . ALA A 1 112 ? -12.915 -1.439 5.589 1.00 92.81 112 ALA A C 1
ATOM 857 O O . ALA A 1 112 ? -13.336 -1.752 6.704 1.00 92.81 112 ALA A O 1
ATOM 858 N N . VAL A 1 113 ? -13.380 -0.369 4.933 1.00 95.56 113 VAL A N 1
ATOM 859 C CA . VAL A 1 113 ? -14.483 0.471 5.429 1.00 95.56 113 VAL A CA 1
ATOM 860 C C . VAL A 1 113 ? -15.796 -0.314 5.481 1.00 95.56 113 VAL A C 1
ATOM 862 O O . VAL A 1 113 ? -16.530 -0.175 6.459 1.00 95.56 113 VAL A O 1
ATOM 865 N N . ASP A 1 114 ? -16.081 -1.161 4.486 1.00 95.94 114 ASP A N 1
ATOM 866 C CA . ASP A 1 114 ? -17.241 -2.064 4.505 1.00 95.94 114 ASP A CA 1
ATOM 867 C C . ASP A 1 114 ? -17.186 -3.002 5.709 1.00 95.94 114 ASP A C 1
ATOM 869 O O . ASP A 1 114 ? -18.130 -3.053 6.501 1.00 95.94 114 ASP A O 1
ATOM 873 N N . TYR A 1 115 ? -16.060 -3.696 5.887 1.00 94.56 115 TYR A N 1
ATOM 874 C CA . TYR A 1 115 ? -15.867 -4.614 7.002 1.00 94.56 115 TYR A CA 1
ATOM 875 C C . TYR A 1 115 ? -16.042 -3.913 8.355 1.00 94.56 115 TYR A C 1
ATOM 877 O O . TYR A 1 115 ? -16.796 -4.404 9.198 1.00 94.56 115 TYR A O 1
ATOM 885 N N . LEU A 1 116 ? -15.398 -2.754 8.549 1.00 93.44 116 LEU A N 1
ATOM 886 C CA . LEU A 1 116 ? -15.535 -1.947 9.766 1.00 93.44 116 LEU A CA 1
ATOM 887 C C . LEU A 1 116 ? -16.983 -1.521 9.989 1.00 93.44 116 LEU A C 1
ATOM 889 O O . LEU A 1 116 ? -17.507 -1.671 11.088 1.00 93.44 116 LEU A O 1
ATOM 893 N N . GLY A 1 117 ? -17.649 -1.029 8.947 1.00 95.12 117 GLY A N 1
ATOM 894 C CA . GLY A 1 117 ? -19.028 -0.571 9.037 1.00 95.12 117 GLY A CA 1
ATOM 895 C C . GLY A 1 117 ? -20.028 -1.685 9.353 1.00 95.12 117 GLY A C 1
ATOM 896 O O . GLY A 1 117 ? -21.122 -1.397 9.835 1.00 95.12 117 GLY A O 1
ATOM 897 N N . LEU A 1 118 ? -19.702 -2.950 9.096 1.00 95.69 118 LEU A N 1
ATOM 898 C CA . LEU A 1 118 ? -20.558 -4.091 9.438 1.00 95.69 118 LEU A CA 1
ATOM 899 C C . LEU A 1 118 ? -20.439 -4.535 10.901 1.00 95.69 118 LEU A C 1
ATOM 901 O O . LEU A 1 118 ? -21.235 -5.362 11.335 1.00 95.69 118 LEU A O 1
ATOM 905 N N . GLN A 1 119 ? -19.485 -3.998 11.662 1.00 93.38 119 GLN A N 1
ATOM 906 C CA . GLN A 1 119 ? -19.330 -4.336 13.072 1.00 93.38 119 GLN A CA 1
ATOM 907 C C . GLN A 1 119 ? -20.278 -3.497 13.939 1.00 93.38 119 GLN A C 1
ATOM 909 O O . GLN A 1 119 ? -20.233 -2.269 13.901 1.00 93.38 119 GLN A O 1
ATOM 914 N N . ASP A 1 120 ? -21.081 -4.145 14.787 1.00 96.69 120 ASP A N 1
ATOM 915 C CA . ASP A 1 120 ? -22.077 -3.471 15.644 1.00 96.69 120 ASP A CA 1
ATOM 916 C C . ASP A 1 120 ? -21.468 -2.463 16.638 1.00 96.69 120 ASP A C 1
ATOM 918 O O . ASP A 1 120 ? -22.153 -1.577 17.146 1.00 96.69 120 ASP A O 1
ATOM 922 N N . TYR A 1 121 ? -20.174 -2.599 16.932 1.00 92.56 121 TYR A N 1
ATOM 923 C CA . TYR A 1 121 ? -19.421 -1.749 17.855 1.00 92.56 121 TYR A CA 1
ATOM 924 C C . TYR A 1 121 ? -18.642 -0.619 17.155 1.00 92.56 121 TYR A C 1
ATOM 926 O O . TYR A 1 121 ? -17.857 0.071 17.807 1.00 92.56 121 TYR A O 1
ATOM 934 N N . ILE A 1 122 ? -18.840 -0.416 15.848 1.00 94.62 122 ILE A N 1
ATOM 935 C CA . ILE A 1 122 ? -18.202 0.650 15.067 1.00 94.62 122 ILE A CA 1
ATOM 936 C C . ILE A 1 122 ? -19.235 1.686 14.630 1.00 94.62 122 ILE A C 1
ATOM 938 O O . ILE A 1 122 ? -20.248 1.375 14.007 1.00 94.62 122 ILE A O 1
ATOM 942 N N . ASP A 1 123 ? -18.937 2.957 14.896 1.00 96.88 123 ASP A N 1
ATOM 943 C CA . ASP A 1 123 ?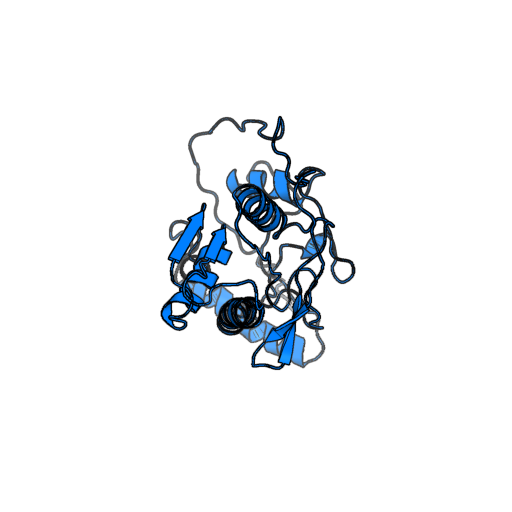 -19.700 4.078 14.355 1.00 96.88 123 ASP A CA 1
ATOM 944 C C . ASP A 1 123 ? -19.261 4.369 12.909 1.00 96.88 123 ASP A C 1
ATOM 946 O O . ASP A 1 123 ? -18.156 4.866 12.662 1.00 96.88 123 ASP A O 1
ATOM 950 N N . ARG A 1 124 ? -20.148 4.082 11.947 1.00 97.50 124 ARG A N 1
ATOM 951 C CA . ARG A 1 124 ? -19.926 4.311 10.506 1.00 97.50 124 ARG A CA 1
ATOM 952 C C . ARG A 1 124 ? -19.615 5.768 10.165 1.00 97.50 124 ARG A C 1
ATOM 954 O O . ARG A 1 124 ? -18.937 6.026 9.173 1.00 97.50 124 ARG A O 1
ATOM 961 N N . GLU A 1 125 ? -20.061 6.718 10.983 1.00 98.06 125 GLU A N 1
ATOM 962 C CA . GLU A 1 125 ? -19.799 8.142 10.773 1.00 98.06 125 GLU A CA 1
ATOM 963 C C . GLU A 1 125 ? -18.464 8.603 11.378 1.00 98.06 125 GLU A C 1
ATOM 965 O O . GLU A 1 125 ? -18.165 9.798 11.386 1.00 98.06 125 GLU A O 1
ATOM 970 N N . ARG A 1 126 ? -17.632 7.675 11.871 1.00 97.62 126 ARG A N 1
ATOM 971 C CA . ARG A 1 126 ? -16.347 7.972 12.525 1.00 97.62 126 ARG A CA 1
ATOM 972 C C . ARG A 1 126 ? -15.191 7.095 12.038 1.00 97.62 126 ARG A C 1
ATOM 974 O O . ARG A 1 126 ? -14.247 6.845 12.785 1.00 97.62 126 ARG A O 1
ATOM 981 N N . ILE A 1 127 ? -15.237 6.662 10.782 1.00 97.56 127 ILE A N 1
ATOM 982 C CA . ILE A 1 127 ? -14.160 5.888 10.153 1.00 97.56 127 ILE A CA 1
ATOM 983 C C . ILE A 1 127 ? -13.154 6.842 9.492 1.00 97.56 127 ILE A C 1
ATOM 985 O O . ILE A 1 127 ? -13.533 7.749 8.752 1.00 97.56 127 ILE A O 1
ATOM 989 N N . GLY A 1 128 ? -11.861 6.641 9.754 1.00 96.12 128 GLY A N 1
ATOM 990 C CA . GLY A 1 128 ? -10.759 7.396 9.151 1.00 96.12 128 GLY A CA 1
ATOM 991 C C . GLY A 1 128 ? -9.635 6.477 8.671 1.00 96.12 128 GLY A C 1
ATOM 992 O O . GLY A 1 128 ? -9.638 5.287 8.973 1.00 96.12 128 GLY A O 1
ATOM 993 N N . ALA A 1 129 ? -8.673 7.028 7.930 1.00 94.00 129 ALA A N 1
ATOM 994 C CA . ALA A 1 129 ? -7.565 6.269 7.350 1.00 94.00 129 ALA A CA 1
ATOM 995 C C . ALA A 1 129 ? -6.199 6.928 7.608 1.00 94.00 129 ALA A C 1
ATOM 997 O O . ALA A 1 129 ? -6.072 8.155 7.623 1.00 94.00 129 ALA A O 1
ATOM 998 N N . ILE A 1 130 ? -5.159 6.106 7.778 1.00 93.31 130 ILE A N 1
ATOM 999 C CA . ILE A 1 130 ? -3.767 6.549 7.930 1.00 93.31 130 ILE A CA 1
ATOM 1000 C C . ILE A 1 130 ? -2.928 5.910 6.830 1.00 93.31 130 ILE A C 1
ATOM 1002 O O . ILE A 1 130 ? -2.897 4.689 6.715 1.00 93.31 130 ILE A O 1
ATOM 1006 N N . GLY A 1 131 ? -2.228 6.728 6.045 1.00 90.12 131 GLY A N 1
ATOM 1007 C CA . GLY A 1 131 ? -1.336 6.255 4.989 1.00 90.12 131 GLY A CA 1
ATOM 1008 C C . GLY A 1 131 ? 0.128 6.577 5.233 1.00 90.12 131 GLY A C 1
ATOM 1009 O O . GLY A 1 131 ? 0.500 7.724 5.472 1.00 90.12 131 GLY A O 1
ATOM 1010 N N . ILE A 1 132 ? 0.976 5.560 5.133 1.00 86.19 132 ILE A N 1
ATOM 1011 C CA . ILE A 1 132 ? 2.415 5.639 5.398 1.00 86.19 132 ILE A CA 1
ATOM 1012 C C . ILE A 1 132 ? 3.180 5.369 4.100 1.00 86.19 132 ILE A C 1
ATOM 1014 O O . ILE A 1 132 ? 2.881 4.408 3.384 1.00 86.19 132 ILE A O 1
ATOM 1018 N N . CYS A 1 133 ? 4.188 6.186 3.786 1.00 85.38 133 CYS A N 1
ATOM 1019 C CA . CYS A 1 133 ? 5.009 5.997 2.585 1.00 85.38 133 CYS A CA 1
ATOM 1020 C C . CYS A 1 133 ? 4.144 5.960 1.302 1.00 85.38 133 CYS A C 1
ATOM 1022 O O . CYS A 1 133 ? 3.274 6.815 1.110 1.00 85.38 133 CYS A O 1
ATOM 1024 N N . GLY A 1 134 ? 4.351 4.987 0.411 1.00 82.75 134 GLY A N 1
ATOM 1025 C CA . GLY A 1 134 ? 3.574 4.846 -0.824 1.00 82.75 134 GLY A CA 1
ATOM 1026 C C . GLY A 1 134 ? 2.070 4.658 -0.589 1.00 82.75 134 GLY A C 1
ATOM 1027 O O . GLY A 1 134 ? 1.267 5.181 -1.364 1.00 82.75 134 GLY A O 1
ATOM 1028 N N . SER A 1 135 ? 1.672 4.016 0.520 1.00 85.56 135 SER A N 1
ATOM 1029 C CA . SER A 1 135 ? 0.254 3.770 0.836 1.00 85.56 135 SER A CA 1
ATOM 1030 C C . SER A 1 135 ? -0.551 5.052 1.060 1.00 85.56 135 SER A C 1
ATOM 1032 O O . SER A 1 135 ? -1.751 5.066 0.796 1.00 85.56 135 SER A O 1
ATOM 1034 N N . GLY A 1 136 ? 0.101 6.162 1.435 1.00 87.75 136 GLY A N 1
ATOM 1035 C CA . GLY A 1 136 ? -0.556 7.469 1.518 1.00 87.75 136 GLY A CA 1
ATOM 1036 C C . GLY A 1 136 ? -1.169 7.912 0.190 1.00 87.75 136 GLY A C 1
ATOM 1037 O O . GLY A 1 136 ? -2.293 8.411 0.173 1.00 87.75 136 GLY A O 1
ATOM 1038 N N . SER A 1 137 ? -0.497 7.650 -0.935 1.00 88.44 137 SER A N 1
ATOM 1039 C CA . SER A 1 137 ? -1.058 7.964 -2.256 1.00 88.44 137 SER A CA 1
ATOM 1040 C C . SER A 1 137 ? -2.224 7.059 -2.655 1.00 88.44 137 SER A C 1
ATOM 1042 O O . SER A 1 137 ? -3.165 7.521 -3.307 1.00 88.44 137 SER A O 1
ATOM 1044 N N . PHE A 1 138 ? -2.206 5.795 -2.229 1.00 88.44 138 PHE A N 1
ATOM 1045 C CA . PHE A 1 138 ? -3.284 4.847 -2.509 1.00 88.44 138 PHE A CA 1
ATOM 1046 C C . PHE A 1 138 ? -4.531 5.152 -1.668 1.00 88.44 138 PHE A C 1
ATOM 1048 O O . PHE A 1 138 ? -5.623 5.245 -2.223 1.00 88.44 138 PHE A O 1
ATOM 1055 N N . ILE A 1 139 ? -4.375 5.453 -0.374 1.00 90.19 139 ILE A N 1
ATOM 1056 C CA . ILE A 1 139 ? -5.490 5.895 0.483 1.00 90.19 139 ILE A CA 1
ATOM 1057 C C . ILE A 1 139 ? -6.086 7.203 -0.032 1.00 90.19 139 ILE A C 1
ATOM 1059 O O . ILE A 1 139 ? -7.305 7.329 -0.108 1.00 90.19 139 ILE A O 1
ATOM 1063 N N . LEU A 1 140 ? -5.259 8.168 -0.452 1.00 92.19 140 LEU A N 1
ATOM 1064 C CA . LEU A 1 140 ? -5.766 9.393 -1.077 1.00 92.19 140 LEU A CA 1
ATOM 1065 C C . LEU A 1 140 ? -6.578 9.121 -2.347 1.00 92.19 140 LEU A C 1
ATOM 1067 O O . LEU A 1 140 ? -7.423 9.937 -2.702 1.00 92.19 140 LEU A O 1
ATOM 1071 N N . SER A 1 141 ? -6.322 8.019 -3.051 1.00 91.19 141 SER A N 1
ATOM 1072 C CA . SER A 1 141 ? -7.118 7.631 -4.218 1.00 91.19 141 SER A CA 1
ATOM 1073 C C . SER A 1 141 ? -8.491 7.096 -3.800 1.00 91.19 141 SER A C 1
ATOM 1075 O O . SER A 1 141 ? -9.484 7.507 -4.392 1.00 91.19 141 SER A O 1
ATOM 1077 N N . ALA A 1 142 ? -8.566 6.303 -2.725 1.00 91.69 142 ALA A N 1
ATOM 1078 C CA . ALA A 1 142 ? -9.831 5.833 -2.150 1.00 91.69 142 ALA A CA 1
ATOM 1079 C C . ALA A 1 142 ? -10.677 6.980 -1.564 1.00 91.69 142 ALA A C 1
ATOM 1081 O O . ALA A 1 142 ? -11.841 7.148 -1.918 1.00 91.69 142 ALA A O 1
ATOM 1082 N N . VAL A 1 143 ? -10.082 7.841 -0.731 1.00 94.12 143 VAL A N 1
ATOM 1083 C CA . VAL A 1 143 ? -10.793 8.933 -0.029 1.00 94.12 143 VAL A CA 1
ATOM 1084 C C . VAL A 1 143 ? -11.436 9.939 -0.990 1.00 94.12 143 VAL A C 1
ATOM 1086 O O . VAL A 1 143 ? -12.440 10.560 -0.656 1.00 94.12 143 VAL A O 1
ATOM 1089 N N . LYS A 1 144 ? -10.897 10.098 -2.206 1.00 93.81 144 LYS A N 1
ATOM 1090 C CA . LYS A 1 144 ? -11.496 10.969 -3.233 1.00 93.81 144 LYS A CA 1
ATOM 1091 C C . LYS A 1 144 ? -12.876 10.502 -3.694 1.00 93.81 144 LYS A C 1
ATOM 1093 O O . LYS A 1 144 ? -13.652 11.336 -4.153 1.00 93.81 144 LYS A O 1
ATOM 1098 N N . ILE A 1 145 ? -13.145 9.200 -3.631 1.00 94.50 145 ILE A N 1
ATOM 1099 C CA . ILE A 1 145 ? -14.357 8.580 -4.182 1.00 94.50 145 ILE A CA 1
ATOM 1100 C C . ILE A 1 145 ? -15.217 7.892 -3.116 1.00 94.50 145 ILE A C 1
ATOM 1102 O O . ILE A 1 145 ? -16.380 7.604 -3.384 1.00 94.50 145 ILE A O 1
ATOM 1106 N N . ASP A 1 146 ? -14.685 7.676 -1.911 1.00 97.25 146 ASP A N 1
ATOM 1107 C CA . ASP A 1 146 ? -15.389 7.051 -0.793 1.00 97.25 146 ASP A CA 1
ATOM 1108 C C . ASP A 1 146 ? -15.645 8.056 0.353 1.00 97.25 146 ASP A C 1
ATOM 1110 O O . ASP A 1 146 ? -14.806 8.226 1.245 1.00 97.25 146 ASP A O 1
ATOM 1114 N N . PRO A 1 147 ? -16.818 8.721 0.382 1.00 96.94 147 PRO A N 1
ATOM 1115 C CA . PRO A 1 147 ? -17.149 9.730 1.394 1.00 96.94 147 PRO A CA 1
ATOM 1116 C C . PRO A 1 147 ? -17.439 9.138 2.786 1.00 96.94 147 PRO A C 1
ATOM 1118 O O . PRO A 1 147 ? -17.768 9.871 3.728 1.00 96.94 147 PRO A O 1
ATOM 1121 N N . ARG A 1 148 ? -17.373 7.811 2.939 1.00 97.94 148 ARG A N 1
ATOM 1122 C CA . ARG A 1 148 ? -17.500 7.145 4.241 1.00 97.94 148 ARG A CA 1
ATOM 1123 C C . ARG A 1 148 ? -16.219 7.295 5.061 1.00 97.94 148 ARG A C 1
ATOM 1125 O O . ARG A 1 148 ? -16.291 7.251 6.284 1.00 97.94 148 ARG A O 1
ATOM 1132 N N . ILE A 1 149 ? -15.079 7.558 4.415 1.00 97.69 149 ILE A N 1
ATOM 1133 C CA . ILE A 1 149 ? -13.818 7.884 5.088 1.00 97.69 149 ILE A CA 1
ATOM 1134 C C . ILE A 1 149 ? -13.834 9.367 5.476 1.00 97.69 149 ILE A C 1
ATOM 1136 O O . ILE A 1 149 ? -13.697 10.256 4.637 1.00 97.69 149 ILE A O 1
ATOM 1140 N N . LYS A 1 150 ? -14.016 9.647 6.767 1.00 98.00 150 LYS A N 1
ATOM 1141 C CA . LYS A 1 150 ? -14.292 10.997 7.290 1.00 98.00 150 LYS A CA 1
ATOM 1142 C C . LYS A 1 150 ? -13.045 11.824 7.568 1.00 98.00 150 LYS A C 1
ATOM 1144 O O . LYS A 1 150 ? -13.118 13.049 7.627 1.00 98.00 150 LYS A O 1
ATOM 1149 N N . ALA A 1 151 ? -11.912 11.164 7.769 1.00 96.56 151 ALA A N 1
ATOM 1150 C CA . ALA A 1 151 ? -10.641 11.811 8.046 1.00 96.56 151 ALA A CA 1
ATOM 1151 C C . ALA A 1 151 ? -9.485 10.999 7.465 1.00 96.56 151 ALA A C 1
ATOM 1153 O O . ALA A 1 151 ? -9.527 9.768 7.439 1.00 96.56 151 ALA A O 1
ATOM 1154 N N . ILE A 1 152 ? -8.436 11.700 7.039 1.00 95.12 152 ILE A N 1
ATOM 1155 C CA . ILE A 1 152 ? -7.203 11.096 6.541 1.00 95.12 152 ILE A CA 1
ATOM 1156 C C . ILE A 1 152 ? -5.986 11.755 7.192 1.00 95.12 152 ILE A C 1
ATOM 1158 O O . ILE A 1 152 ? -5.920 12.979 7.309 1.00 95.12 152 ILE A O 1
ATOM 1162 N N . ALA A 1 153 ? -5.008 10.938 7.574 1.00 95.06 153 ALA A N 1
ATOM 1163 C CA . ALA A 1 153 ? -3.665 11.382 7.927 1.00 95.06 153 ALA A CA 1
ATOM 1164 C C . ALA A 1 153 ? -2.625 10.658 7.066 1.00 95.06 153 ALA A C 1
ATOM 1166 O O . ALA A 1 153 ? -2.802 9.496 6.699 1.00 95.06 153 ALA A O 1
ATOM 1167 N N . THR A 1 154 ? -1.519 11.333 6.756 1.00 91.31 154 THR A N 1
ATOM 1168 C CA . THR A 1 154 ? -0.410 10.726 6.013 1.00 91.31 154 THR A CA 1
ATOM 1169 C C . THR A 1 154 ? 0.921 10.968 6.707 1.00 91.31 154 THR A C 1
ATOM 1171 O O . THR A 1 154 ? 1.192 12.096 7.117 1.00 91.31 154 THR A O 1
ATOM 1174 N N . ALA A 1 155 ? 1.774 9.947 6.774 1.00 88.19 155 ALA A N 1
ATOM 1175 C CA . ALA A 1 155 ? 3.118 10.026 7.338 1.00 88.19 155 ALA A CA 1
ATOM 1176 C C . ALA A 1 155 ? 4.164 9.650 6.279 1.00 88.19 155 ALA A C 1
ATOM 1178 O O . ALA A 1 155 ? 4.113 8.565 5.696 1.00 88.19 155 ALA A O 1
ATOM 1179 N N . SER A 1 156 ? 5.110 10.558 6.018 1.00 86.62 156 SER A N 1
ATOM 1180 C CA . SER A 1 156 ? 6.203 10.354 5.051 1.00 86.62 156 SER A CA 1
ATOM 1181 C C . SER A 1 156 ? 5.727 9.872 3.673 1.00 86.62 156 SER A C 1
ATOM 1183 O O . SER A 1 156 ? 6.330 8.986 3.074 1.00 86.62 156 SER A O 1
ATOM 1185 N N . MET A 1 157 ? 4.601 10.409 3.196 1.00 85.00 157 MET A N 1
ATOM 1186 C CA . MET A 1 157 ? 3.936 9.931 1.986 1.00 85.00 157 MET A CA 1
ATOM 1187 C C . MET A 1 157 ? 4.755 10.174 0.713 1.00 85.00 157 MET A C 1
ATOM 1189 O O . MET A 1 157 ? 5.313 11.254 0.521 1.00 85.00 157 MET A O 1
ATOM 1193 N N . TYR A 1 158 ? 4.688 9.211 -0.209 1.00 83.25 158 TYR A N 1
ATOM 1194 C CA . TYR A 1 158 ? 5.080 9.382 -1.609 1.00 83.25 158 TYR A CA 1
ATOM 1195 C C . TYR A 1 158 ? 3.854 9.353 -2.521 1.00 83.25 158 TYR A C 1
ATOM 1197 O O . TYR A 1 158 ? 3.029 8.452 -2.404 1.00 83.25 158 TYR A O 1
ATOM 1205 N N . ASP A 1 159 ? 3.761 10.296 -3.464 1.00 89.56 159 ASP A N 1
ATOM 1206 C CA . ASP A 1 159 ? 2.862 10.177 -4.621 1.00 89.56 159 ASP A CA 1
ATOM 1207 C C . ASP A 1 159 ? 3.468 9.179 -5.614 1.00 89.56 159 ASP A C 1
ATOM 1209 O O . ASP A 1 159 ? 4.286 9.549 -6.461 1.00 89.56 159 ASP A O 1
ATOM 1213 N N . MET A 1 160 ? 3.080 7.906 -5.501 1.00 87.25 160 MET A N 1
ATOM 1214 C CA . MET A 1 160 ? 3.648 6.829 -6.315 1.00 87.25 160 MET A CA 1
ATOM 1215 C C . MET A 1 160 ? 3.434 7.054 -7.814 1.00 87.25 160 MET A C 1
ATOM 1217 O O . MET A 1 160 ? 4.321 6.753 -8.604 1.00 87.25 160 MET A O 1
ATOM 1221 N N . GLY A 1 161 ? 2.326 7.678 -8.226 1.00 89.06 161 GLY A N 1
ATOM 1222 C CA . GLY A 1 161 ? 2.102 8.018 -9.631 1.00 89.06 161 GLY A CA 1
ATOM 1223 C C . GLY A 1 161 ? 3.069 9.096 -10.130 1.00 89.06 161 GLY A C 1
ATOM 1224 O O . GLY A 1 161 ? 3.587 9.011 -11.249 1.00 89.06 161 GLY A O 1
ATOM 1225 N N . ALA A 1 162 ? 3.337 10.118 -9.315 1.00 91.25 162 ALA A N 1
ATOM 1226 C CA . ALA A 1 162 ? 4.337 11.132 -9.633 1.00 91.25 162 ALA A CA 1
ATOM 1227 C C . ALA A 1 162 ? 5.759 10.560 -9.641 1.00 91.25 162 ALA A C 1
ATOM 1229 O O . ALA A 1 162 ? 6.533 10.954 -10.515 1.00 91.25 162 ALA A O 1
ATOM 1230 N N . VAL A 1 163 ? 6.080 9.634 -8.732 1.00 88.44 163 VAL A N 1
ATOM 1231 C CA . VAL A 1 163 ? 7.370 8.928 -8.697 1.00 88.44 163 VAL A CA 1
ATOM 1232 C C . VAL A 1 163 ? 7.541 8.045 -9.930 1.00 88.44 163 VAL A C 1
ATOM 1234 O O . VAL A 1 163 ? 8.553 8.176 -10.607 1.00 88.44 163 VAL A O 1
ATOM 1237 N N . SER A 1 164 ? 6.551 7.239 -10.315 1.00 87.12 164 SER A N 1
ATOM 1238 C CA . SER A 1 164 ? 6.649 6.401 -11.522 1.00 87.12 164 SER A CA 1
ATOM 1239 C C . SER A 1 164 ? 6.813 7.232 -12.797 1.00 87.12 164 SER A C 1
ATOM 1241 O O . SER A 1 164 ? 7.548 6.864 -13.712 1.00 87.12 164 SER A O 1
ATOM 1243 N N . ARG A 1 165 ? 6.162 8.400 -12.871 1.00 90.50 165 ARG A N 1
ATOM 1244 C CA . ARG A 1 165 ? 6.320 9.309 -14.011 1.00 90.50 165 ARG A CA 1
ATOM 1245 C C . ARG A 1 165 ? 7.674 10.016 -13.972 1.00 90.50 165 ARG A C 1
ATOM 1247 O O . ARG A 1 165 ? 8.443 9.954 -14.931 1.00 90.50 165 ARG A O 1
ATOM 1254 N N . ASN A 1 166 ? 7.941 10.776 -12.924 1.00 91.88 166 ASN A N 1
ATOM 1255 C CA . ASN A 1 166 ? 9.018 11.764 -12.919 1.00 91.88 166 ASN A CA 1
ATOM 1256 C C . ASN A 1 166 ? 10.261 11.302 -12.156 1.00 91.88 166 ASN A C 1
ATOM 1258 O O . ASN A 1 166 ? 11.253 12.015 -12.170 1.00 91.88 166 ASN A O 1
ATOM 1262 N N . GLY A 1 167 ? 10.239 10.153 -11.491 1.00 86.81 167 GLY A N 1
ATOM 1263 C CA . GLY A 1 167 ? 11.247 9.800 -10.500 1.00 86.81 167 GLY A CA 1
ATOM 1264 C C . GLY A 1 167 ? 11.131 10.655 -9.234 1.00 86.81 167 GLY A C 1
ATOM 1265 O O . GLY 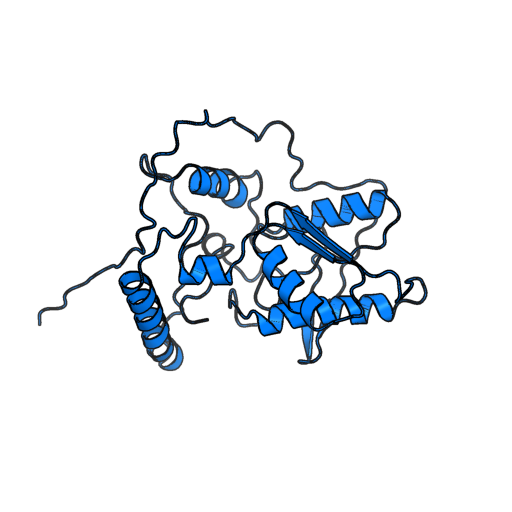A 1 167 ? 10.418 11.668 -9.178 1.00 86.81 167 GLY A O 1
ATOM 1266 N N . LEU A 1 168 ? 11.853 10.250 -8.192 1.00 82.50 168 LEU A N 1
ATOM 1267 C CA . LEU A 1 168 ? 12.003 11.055 -6.981 1.00 82.50 168 LEU A CA 1
ATOM 1268 C C . LEU A 1 168 ? 12.653 12.395 -7.323 1.00 82.50 168 LEU A C 1
ATOM 1270 O O . LEU A 1 168 ? 13.610 12.449 -8.086 1.00 82.50 168 LEU A O 1
ATOM 1274 N N . GLN A 1 169 ? 12.108 13.489 -6.787 1.00 84.81 169 GLN A N 1
ATOM 1275 C CA . GLN A 1 169 ? 12.596 14.851 -7.058 1.00 84.81 169 GLN A CA 1
ATOM 1276 C C . GLN A 1 169 ? 12.701 15.196 -8.559 1.00 84.81 169 GLN A C 1
ATOM 1278 O O . GLN A 1 169 ? 13.485 16.058 -8.945 1.00 84.81 169 GLN A O 1
ATOM 1283 N N . ARG A 1 170 ? 11.875 14.562 -9.406 1.00 89.31 170 ARG A N 1
ATOM 1284 C CA . ARG A 1 170 ? 11.892 14.731 -10.869 1.00 89.31 170 ARG A CA 1
ATOM 1285 C C . ARG A 1 170 ? 13.198 14.273 -11.542 1.00 89.31 170 ARG A C 1
ATOM 1287 O O . ARG A 1 170 ? 13.592 14.844 -12.555 1.00 89.31 170 ARG A O 1
ATOM 1294 N N . SER A 1 171 ? 13.863 13.259 -10.991 1.00 87.62 171 SER A N 1
ATOM 1295 C CA . SER A 1 171 ? 15.129 12.725 -11.512 1.00 87.62 171 SER A CA 1
ATOM 1296 C C . SER A 1 171 ? 15.026 11.974 -12.848 1.00 87.62 171 SER A C 1
ATOM 1298 O O . SER A 1 171 ? 16.051 11.743 -13.484 1.00 87.62 171 SER A O 1
ATOM 1300 N N . GLN A 1 172 ? 13.823 11.596 -13.290 1.00 90.00 172 GLN A N 1
ATOM 1301 C CA . GLN A 1 172 ? 13.593 10.830 -14.517 1.00 90.00 172 GLN A CA 1
ATOM 1302 C C . GLN A 1 172 ? 13.169 11.733 -15.682 1.00 90.00 172 GLN A C 1
ATOM 1304 O O . GLN A 1 172 ? 12.172 12.461 -15.593 1.00 90.00 172 GLN A O 1
ATOM 1309 N N . SER A 1 173 ? 13.872 11.627 -16.811 1.00 95.19 173 SER A N 1
ATOM 1310 C CA . SER A 1 173 ? 13.518 12.323 -18.052 1.00 95.19 173 SER A CA 1
ATOM 1311 C C . SER A 1 173 ? 12.306 11.697 -18.755 1.00 95.19 173 SER A C 1
ATOM 1313 O O . SER A 1 173 ? 11.871 10.579 -18.460 1.00 95.19 173 SER A O 1
ATOM 1315 N N . VAL A 1 174 ? 11.746 12.415 -19.731 1.00 95.81 174 VAL A N 1
ATOM 1316 C CA . VAL A 1 174 ? 10.643 11.899 -20.557 1.00 95.81 174 VAL A CA 1
ATOM 1317 C C . VAL A 1 174 ? 11.103 10.715 -21.408 1.00 95.81 174 VAL A C 1
ATOM 1319 O O . VAL A 1 174 ? 10.355 9.752 -21.564 1.00 95.81 174 VAL A O 1
ATOM 1322 N N . GLU A 1 175 ? 12.323 10.758 -21.935 1.00 96.69 175 GLU A N 1
ATOM 1323 C CA . GLU A 1 175 ? 12.923 9.692 -22.741 1.00 96.69 175 GLU A CA 1
ATOM 1324 C C . GLU A 1 175 ? 13.112 8.425 -21.906 1.00 96.69 175 GLU A C 1
ATOM 1326 O O . GLU A 1 175 ? 12.699 7.348 -22.332 1.00 96.69 175 GLU A O 1
ATOM 1331 N N . GLN A 1 176 ? 13.639 8.559 -20.684 1.00 94.19 176 GLN A N 1
ATOM 1332 C CA . GLN A 1 176 ? 13.771 7.444 -19.744 1.00 94.19 176 GLN A CA 1
ATOM 1333 C C . GLN A 1 176 ? 12.405 6.842 -19.402 1.00 94.19 176 GLN A C 1
ATOM 1335 O O . GLN A 1 176 ? 12.236 5.628 -19.481 1.00 94.19 176 GLN A O 1
ATOM 1340 N N . ARG A 1 177 ? 11.397 7.677 -19.111 1.00 94.62 177 ARG A N 1
ATOM 1341 C CA . ARG A 1 177 ? 10.022 7.207 -18.873 1.00 94.62 177 ARG A CA 1
ATOM 1342 C C . ARG A 1 177 ? 9.475 6.423 -20.064 1.00 94.62 177 ARG A C 1
ATOM 1344 O O . ARG A 1 177 ? 8.882 5.367 -19.876 1.00 94.62 177 ARG A O 1
ATOM 1351 N N . LYS A 1 178 ? 9.638 6.946 -21.284 1.00 96.31 178 LYS A N 1
ATOM 1352 C CA . LYS A 1 178 ? 9.1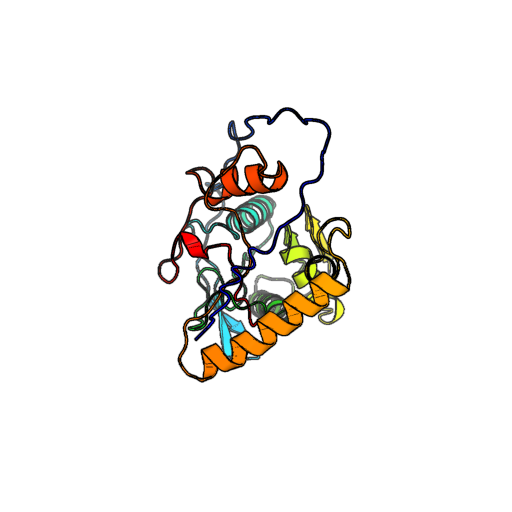75 6.275 -22.509 1.00 96.31 178 LYS A CA 1
ATOM 1353 C C . LYS A 1 178 ? 9.855 4.924 -22.690 1.00 96.31 178 LYS A C 1
ATOM 1355 O O . LYS A 1 178 ? 9.176 3.972 -23.054 1.00 96.31 178 LYS A O 1
ATOM 1360 N N . GLN A 1 179 ? 11.151 4.839 -22.397 1.00 95.94 179 GLN A N 1
ATOM 1361 C CA . GLN A 1 179 ? 11.882 3.580 -22.457 1.00 95.94 179 GLN A CA 1
ATOM 1362 C C . GLN A 1 179 ? 11.352 2.570 -21.436 1.00 95.94 179 GLN A C 1
ATOM 1364 O O . GLN A 1 179 ? 11.089 1.435 -21.812 1.00 95.94 179 GLN A O 1
ATOM 1369 N N . VAL A 1 180 ? 11.129 2.983 -20.184 1.00 92.69 180 VAL A N 1
ATOM 1370 C CA . VAL A 1 180 ? 10.548 2.113 -19.144 1.00 92.69 180 VAL A CA 1
ATOM 1371 C C . VAL A 1 180 ? 9.175 1.588 -19.571 1.00 92.69 180 VAL A C 1
ATOM 1373 O O . VAL A 1 180 ? 8.927 0.391 -19.471 1.00 92.69 180 VAL A O 1
ATOM 1376 N N . ILE A 1 181 ? 8.306 2.455 -20.105 1.00 94.88 181 ILE A N 1
ATOM 1377 C CA . ILE A 1 181 ? 6.978 2.057 -20.602 1.00 94.88 181 ILE A CA 1
ATOM 1378 C C . ILE A 1 181 ? 7.094 1.065 -21.764 1.00 94.88 181 ILE A C 1
ATOM 1380 O O . ILE A 1 181 ? 6.363 0.079 -21.792 1.00 94.88 181 ILE A O 1
ATOM 1384 N N . ALA A 1 182 ? 7.994 1.315 -22.719 1.00 97.12 182 ALA A N 1
ATOM 1385 C CA . ALA A 1 182 ? 8.208 0.414 -23.847 1.00 97.12 182 ALA A CA 1
ATOM 1386 C C . ALA A 1 182 ? 8.697 -0.961 -23.369 1.00 97.12 182 ALA A C 1
ATOM 1388 O O . ALA A 1 182 ? 8.121 -1.972 -23.751 1.00 97.12 182 ALA A O 1
ATOM 1389 N N . THR A 1 183 ? 9.685 -1.000 -22.472 1.00 96.56 183 THR A N 1
ATOM 1390 C CA . THR A 1 183 ? 10.194 -2.247 -21.887 1.00 96.56 183 THR A CA 1
ATOM 1391 C C . THR A 1 183 ? 9.096 -3.013 -21.139 1.00 96.56 183 THR A C 1
ATOM 1393 O O . THR A 1 183 ? 8.938 -4.210 -21.357 1.00 96.56 183 THR A O 1
ATOM 1396 N N . ALA A 1 184 ? 8.286 -2.335 -20.319 1.00 95.38 184 ALA A N 1
ATOM 1397 C CA . ALA A 1 184 ? 7.159 -2.960 -19.624 1.00 95.38 184 ALA A CA 1
ATOM 1398 C C . ALA A 1 184 ? 6.100 -3.520 -20.593 1.00 95.38 184 ALA A C 1
ATOM 1400 O O . ALA A 1 184 ? 5.530 -4.580 -20.344 1.00 95.38 184 ALA A O 1
ATOM 1401 N N . ALA A 1 185 ? 5.845 -2.833 -21.712 1.00 97.44 185 ALA A N 1
ATOM 1402 C CA . ALA A 1 185 ? 4.910 -3.298 -22.733 1.00 97.44 185 ALA A CA 1
ATOM 1403 C C . ALA A 1 185 ? 5.421 -4.550 -23.467 1.00 97.44 185 ALA A C 1
ATOM 1405 O O . ALA A 1 185 ? 4.657 -5.500 -23.626 1.00 97.44 185 ALA A O 1
ATOM 1406 N N . GLU A 1 186 ? 6.699 -4.583 -23.856 1.00 98.12 186 GLU A N 1
ATOM 1407 C CA . GLU A 1 186 ? 7.333 -5.765 -24.465 1.00 98.12 186 GLU A CA 1
ATOM 1408 C C . GLU A 1 186 ? 7.321 -6.964 -23.509 1.00 98.12 186 GLU A C 1
ATOM 1410 O O . GLU A 1 186 ? 7.011 -8.087 -23.911 1.00 98.12 186 GLU A O 1
ATOM 1415 N N . GLN A 1 187 ? 7.574 -6.720 -22.219 1.00 97.31 187 GLN A N 1
ATOM 1416 C CA . GLN A 1 187 ? 7.567 -7.761 -21.194 1.00 97.31 187 GLN A CA 1
ATOM 1417 C C . GLN A 1 187 ? 6.212 -8.482 -21.098 1.00 97.31 187 GLN A C 1
ATOM 1419 O O . GLN A 1 187 ? 6.164 -9.685 -20.849 1.00 97.31 187 GLN A O 1
ATOM 1424 N N . ARG A 1 188 ? 5.097 -7.805 -21.400 1.00 96.38 188 ARG A N 1
ATOM 1425 C CA . ARG A 1 188 ? 3.781 -8.464 -21.459 1.00 96.38 188 ARG A CA 1
ATOM 1426 C C . ARG A 1 188 ? 3.705 -9.541 -22.543 1.00 96.38 188 ARG A C 1
ATOM 1428 O O . ARG A 1 188 ? 3.012 -10.538 -22.346 1.00 96.38 188 ARG A O 1
ATOM 1435 N N . TRP A 1 189 ? 4.386 -9.364 -23.680 1.00 97.94 189 TRP A N 1
ATOM 1436 C CA . TRP A 1 189 ? 4.456 -10.400 -24.717 1.00 97.94 189 TRP A CA 1
ATOM 1437 C C . TRP A 1 189 ? 5.321 -11.584 -24.295 1.00 97.94 189 TRP A C 1
ATOM 1439 O O . TRP A 1 189 ? 4.997 -12.722 -24.641 1.00 97.94 189 TRP A O 1
ATOM 1449 N N . VAL A 1 190 ? 6.384 -11.335 -23.529 1.00 97.44 190 VAL A N 1
ATOM 1450 C CA . VAL A 1 190 ? 7.218 -12.394 -22.946 1.00 97.44 190 VAL A CA 1
ATOM 1451 C C . VAL A 1 190 ? 6.386 -13.244 -21.986 1.00 97.44 190 VAL A C 1
ATOM 1453 O O . VAL A 1 190 ? 6.297 -14.458 -22.167 1.00 97.44 190 VAL A O 1
ATOM 1456 N N . GLU A 1 191 ? 5.699 -12.607 -21.039 1.00 94.75 191 GLU A N 1
ATOM 1457 C CA . GLU A 1 191 ? 4.904 -13.285 -20.006 1.00 94.75 191 GLU A CA 1
ATOM 1458 C C . GLU A 1 191 ? 3.738 -14.085 -20.603 1.00 94.75 191 GLU A C 1
ATOM 1460 O O . GLU A 1 191 ? 3.562 -15.258 -20.277 1.00 94.75 191 GLU A O 1
ATOM 1465 N N . VAL A 1 192 ? 2.979 -13.515 -21.550 1.00 94.94 192 VAL A N 1
ATOM 1466 C CA . VAL A 1 192 ? 1.866 -14.247 -22.192 1.00 94.94 192 VAL A CA 1
ATOM 1467 C C . VAL A 1 192 ? 2.345 -15.415 -23.064 1.00 94.94 192 VAL A C 1
ATOM 1469 O O . VAL A 1 192 ? 1.595 -16.362 -23.293 1.00 94.94 192 VAL A O 1
ATOM 1472 N N . SER A 1 193 ? 3.597 -15.378 -23.531 1.00 97.06 193 SER A N 1
ATOM 1473 C CA . SER A 1 193 ? 4.220 -16.478 -24.281 1.00 97.06 193 SER A CA 1
ATOM 1474 C C . SER A 1 193 ? 4.801 -17.571 -23.371 1.00 97.06 193 SER A C 1
ATOM 1476 O O . SER A 1 193 ? 5.415 -18.512 -23.873 1.00 97.06 193 SER A O 1
ATOM 1478 N N . GLY A 1 194 ? 4.612 -17.465 -22.050 1.00 94.88 194 GLY A N 1
ATOM 1479 C CA . GLY A 1 194 ? 5.126 -18.409 -21.055 1.00 94.88 194 GLY A CA 1
ATOM 1480 C C . GLY A 1 194 ? 6.557 -18.124 -20.592 1.00 94.88 194 GLY A C 1
ATOM 1481 O O . GLY A 1 194 ? 7.195 -19.017 -20.039 1.00 94.88 194 GLY A O 1
ATOM 1482 N N . GLY A 1 195 ? 7.080 -16.923 -20.850 1.00 95.19 195 GLY A N 1
ATOM 1483 C CA . GLY A 1 195 ? 8.348 -16.461 -20.289 1.00 95.19 195 GLY A CA 1
ATOM 1484 C C . GLY A 1 195 ? 8.234 -16.056 -18.815 1.00 95.19 195 GLY A C 1
ATOM 1485 O O . GLY A 1 195 ? 7.137 -15.889 -18.284 1.00 95.19 195 GLY A O 1
ATOM 1486 N N . GLU A 1 196 ? 9.385 -15.891 -18.164 1.00 93.38 196 GLU A N 1
ATOM 1487 C CA . GLU A 1 196 ? 9.474 -15.501 -16.752 1.00 93.38 196 GLU A CA 1
ATOM 1488 C C . GLU A 1 196 ? 8.971 -14.070 -16.511 1.00 93.38 196 GLU A C 1
ATOM 1490 O O . GLU A 1 196 ? 9.169 -13.173 -17.336 1.00 93.38 196 GLU A O 1
ATOM 1495 N N . THR A 1 197 ? 8.368 -13.850 -15.341 1.00 91.81 197 THR A N 1
ATOM 1496 C CA . THR A 1 197 ? 7.997 -12.513 -14.866 1.00 91.81 197 THR A CA 1
ATOM 1497 C C . THR A 1 197 ? 9.242 -11.716 -14.500 1.00 91.81 197 THR A C 1
ATOM 1499 O O . THR A 1 197 ? 10.088 -12.171 -13.728 1.00 91.81 197 THR A O 1
ATOM 1502 N N . GLU A 1 198 ? 9.326 -10.488 -15.004 1.00 92.81 198 GLU A N 1
ATOM 1503 C CA . GLU A 1 198 ? 10.356 -9.538 -14.597 1.00 92.81 198 GLU A CA 1
ATOM 1504 C C . GLU A 1 198 ? 9.826 -8.574 -13.536 1.00 92.81 198 GLU A C 1
ATOM 1506 O O . GLU A 1 198 ? 8.631 -8.288 -13.439 1.00 92.81 198 GLU A O 1
ATOM 1511 N N . TYR A 1 199 ? 10.743 -8.038 -12.736 1.00 89.38 199 TYR A N 1
ATOM 1512 C CA . TYR A 1 199 ? 10.431 -7.137 -11.637 1.00 89.38 199 TYR A CA 1
ATOM 1513 C C . TYR A 1 199 ? 11.192 -5.821 -11.784 1.00 89.38 199 TYR A C 1
ATOM 1515 O O . TYR A 1 199 ? 12.328 -5.773 -12.257 1.00 89.38 199 TYR A O 1
ATOM 1523 N N . THR A 1 200 ? 10.561 -4.739 -11.348 1.00 85.56 200 THR A N 1
ATOM 1524 C CA . THR A 1 200 ? 11.189 -3.424 -11.230 1.00 85.56 200 THR A CA 1
ATOM 1525 C C . THR A 1 200 ? 12.145 -3.350 -10.032 1.00 85.56 200 THR A C 1
ATOM 1527 O O . THR A 1 200 ? 12.296 -4.278 -9.227 1.00 85.56 200 THR A O 1
ATOM 1530 N N . GLY A 1 201 ? 12.814 -2.202 -9.908 1.00 77.44 201 GLY A N 1
ATOM 1531 C CA . GLY A 1 201 ? 13.627 -1.887 -8.742 1.00 77.44 201 GLY A CA 1
ATOM 1532 C C . GLY A 1 201 ? 12.801 -1.830 -7.453 1.00 77.44 201 GLY A C 1
ATOM 1533 O O . GLY A 1 201 ? 11.676 -1.341 -7.430 1.00 77.44 201 GLY A O 1
ATOM 1534 N N . GLY A 1 202 ? 13.408 -2.300 -6.370 1.00 80.44 202 GLY A N 1
ATOM 1535 C CA . GLY A 1 202 ? 12.898 -2.222 -5.006 1.00 80.44 202 GLY A CA 1
ATOM 1536 C C . GLY A 1 202 ? 14.021 -1.802 -4.065 1.00 80.44 202 GLY A C 1
ATOM 1537 O O . GLY A 1 202 ? 14.914 -1.035 -4.435 1.00 80.44 202 GLY A O 1
ATOM 1538 N N . THR A 1 203 ? 14.033 -2.355 -2.858 1.00 83.88 203 THR A N 1
ATOM 1539 C CA . THR A 1 203 ? 15.200 -2.225 -1.978 1.00 83.88 203 THR A CA 1
ATOM 1540 C C . THR A 1 203 ? 16.384 -2.992 -2.572 1.00 83.88 203 THR A C 1
ATOM 1542 O O . THR A 1 203 ? 16.224 -4.183 -2.858 1.00 83.88 203 THR A O 1
ATOM 1545 N N . PRO A 1 204 ? 17.579 -2.381 -2.715 1.00 85.94 204 PRO A N 1
ATOM 1546 C CA . PRO A 1 204 ? 18.743 -3.083 -3.253 1.00 85.94 204 PRO A CA 1
ATOM 1547 C C . PRO A 1 204 ? 19.092 -4.329 -2.425 1.00 85.94 204 PRO A C 1
ATOM 1549 O O . PRO A 1 204 ? 18.830 -4.379 -1.226 1.00 85.94 204 PRO A O 1
ATOM 1552 N N . HIS A 1 205 ? 19.714 -5.329 -3.053 1.00 87.19 205 HIS A N 1
ATOM 1553 C CA . HIS A 1 205 ? 20.227 -6.525 -2.360 1.00 87.19 205 HIS A CA 1
ATOM 1554 C C . HIS A 1 205 ? 21.695 -6.415 -1.958 1.00 87.19 205 HIS A C 1
ATOM 1556 O O . HIS A 1 205 ? 22.178 -7.224 -1.174 1.00 87.19 205 HIS A O 1
ATOM 1562 N N . VAL A 1 206 ? 22.417 -5.441 -2.508 1.00 88.44 206 VAL A N 1
ATOM 1563 C CA . VAL A 1 206 ? 23.835 -5.212 -2.233 1.00 88.44 206 VAL A CA 1
ATOM 1564 C C . VAL A 1 206 ? 24.071 -3.710 -2.171 1.00 88.44 206 VAL A C 1
ATOM 1566 O O . VAL A 1 206 ? 23.550 -2.958 -2.997 1.00 88.44 206 VAL A O 1
ATOM 1569 N N . LEU A 1 207 ? 24.868 -3.279 -1.196 1.00 89.94 207 LEU A N 1
ATOM 1570 C CA . LEU A 1 207 ? 25.338 -1.904 -1.093 1.00 89.94 207 LEU A CA 1
ATOM 1571 C C . LEU A 1 207 ? 26.701 -1.763 -1.779 1.00 89.94 207 LEU A C 1
ATOM 1573 O O . LEU A 1 207 ? 27.613 -2.550 -1.544 1.00 89.94 207 LEU A O 1
ATOM 1577 N N . THR A 1 208 ? 26.840 -0.728 -2.598 1.00 90.56 208 THR A N 1
ATOM 1578 C CA . THR A 1 208 ? 28.102 -0.289 -3.221 1.00 90.56 208 THR A CA 1
ATOM 1579 C C . THR A 1 208 ? 28.551 1.020 -2.578 1.00 90.56 208 THR A C 1
ATOM 1581 O O . THR A 1 208 ? 27.832 1.544 -1.725 1.00 90.56 208 THR A O 1
ATOM 1584 N N . ILE A 1 209 ? 29.712 1.580 -2.931 1.00 87.00 209 ILE A N 1
ATOM 1585 C CA . ILE A 1 209 ? 30.108 2.907 -2.416 1.00 87.00 209 ILE A CA 1
ATOM 1586 C C . ILE A 1 209 ? 29.230 4.015 -3.027 1.00 87.00 209 ILE A C 1
ATOM 1588 O O . ILE A 1 209 ? 28.943 5.012 -2.368 1.00 87.00 209 ILE A O 1
ATOM 1592 N N . GLU A 1 210 ? 28.692 3.776 -4.219 1.00 89.38 210 GLU A N 1
ATOM 1593 C CA . GLU A 1 210 ? 27.825 4.676 -4.976 1.00 89.38 210 GLU A CA 1
ATOM 1594 C C . GLU A 1 210 ? 26.346 4.595 -4.567 1.00 89.38 210 GLU A C 1
ATOM 1596 O O . GLU A 1 210 ? 25.545 5.408 -5.026 1.00 89.38 210 GLU A O 1
ATOM 1601 N N . THR A 1 211 ? 25.953 3.635 -3.717 1.00 84.25 211 THR A N 1
ATOM 1602 C CA . THR A 1 211 ? 24.548 3.493 -3.313 1.00 84.25 211 THR A CA 1
ATOM 1603 C C . THR A 1 211 ? 24.064 4.731 -2.558 1.00 84.25 211 THR A C 1
ATOM 1605 O O . THR A 1 211 ? 24.655 5.131 -1.549 1.00 84.25 211 THR A O 1
ATOM 1608 N N . ASP A 1 212 ? 22.956 5.292 -3.044 1.00 83.12 212 ASP A N 1
ATOM 1609 C CA . ASP A 1 212 ? 22.294 6.468 -2.484 1.00 83.12 212 ASP A CA 1
ATOM 1610 C C . ASP A 1 212 ? 21.927 6.277 -0.993 1.00 83.12 212 ASP A C 1
ATOM 1612 O O . ASP A 1 212 ? 21.499 5.182 -0.610 1.00 83.12 212 ASP A O 1
ATOM 1616 N N . PRO A 1 213 ? 22.065 7.308 -0.135 1.00 83.81 213 PRO A N 1
ATOM 1617 C CA . PRO A 1 213 ? 21.741 7.208 1.289 1.00 83.81 213 PRO A CA 1
ATOM 1618 C C . PRO A 1 213 ? 20.317 6.721 1.598 1.00 83.81 213 PRO A C 1
ATOM 1620 O O . PRO A 1 213 ? 20.137 5.969 2.554 1.00 83.81 213 PRO A O 1
ATOM 1623 N N . VAL A 1 214 ? 19.312 7.083 0.793 1.00 81.19 214 VAL A N 1
ATOM 1624 C CA . VAL A 1 214 ? 17.926 6.608 0.971 1.00 81.19 214 VAL A CA 1
ATOM 1625 C C . VAL A 1 214 ? 17.844 5.109 0.704 1.00 81.19 214 VAL A C 1
ATOM 1627 O O . VAL A 1 214 ? 17.220 4.369 1.461 1.00 81.19 214 VAL A O 1
ATOM 1630 N N . LEU A 1 215 ? 18.525 4.638 -0.340 1.00 83.19 215 LEU A N 1
ATOM 1631 C CA . LEU A 1 215 ? 18.589 3.213 -0.659 1.00 83.19 215 LEU A CA 1
ATOM 1632 C C . LEU A 1 215 ? 19.376 2.417 0.390 1.00 83.19 215 LEU A C 1
ATOM 1634 O O . LEU A 1 215 ? 19.052 1.254 0.628 1.00 83.19 215 LEU A O 1
ATOM 1638 N N . ARG A 1 216 ? 20.368 3.033 1.047 1.00 87.62 216 ARG A N 1
ATOM 1639 C CA . ARG A 1 216 ? 21.049 2.441 2.209 1.00 87.62 216 ARG A CA 1
ATOM 1640 C C . ARG A 1 216 ? 20.119 2.306 3.408 1.00 87.62 216 ARG A C 1
ATOM 1642 O O . ARG A 1 216 ? 20.140 1.254 4.028 1.00 87.62 216 ARG A O 1
ATOM 1649 N N . GLU A 1 217 ? 19.294 3.310 3.702 1.00 83.94 217 GLU A N 1
ATOM 1650 C CA . GLU A 1 217 ? 18.294 3.210 4.778 1.00 83.94 217 GLU A CA 1
ATOM 1651 C C . GLU A 1 217 ? 17.254 2.130 4.463 1.00 83.94 217 GLU A C 1
ATOM 1653 O O . GLU A 1 217 ? 16.905 1.329 5.326 1.00 83.94 217 GLU A O 1
ATOM 1658 N N . PHE A 1 218 ? 16.795 2.043 3.210 1.00 84.19 218 PHE A N 1
ATOM 1659 C CA . PHE A 1 218 ? 15.901 0.959 2.801 1.00 84.19 218 PHE A CA 1
ATOM 1660 C C . PHE A 1 218 ? 16.574 -0.403 2.950 1.00 84.19 218 PHE A C 1
ATOM 1662 O O . PHE A 1 218 ? 15.930 -1.338 3.413 1.00 84.19 218 PHE A O 1
ATOM 1669 N N . TYR A 1 219 ? 17.847 -0.534 2.575 1.00 86.94 219 TYR A N 1
ATOM 1670 C CA . TYR A 1 219 ? 18.596 -1.768 2.798 1.00 86.94 219 TYR A CA 1
ATOM 1671 C C . TYR A 1 219 ? 18.683 -2.100 4.289 1.00 86.94 219 TYR A C 1
ATOM 1673 O O . TYR A 1 219 ? 18.345 -3.212 4.681 1.00 86.94 219 TYR A O 1
ATOM 1681 N N . ASP A 1 220 ? 19.100 -1.140 5.116 1.00 85.31 220 ASP A N 1
ATOM 1682 C CA . ASP A 1 220 ? 19.226 -1.321 6.563 1.00 85.31 220 ASP A CA 1
ATOM 1683 C C . ASP A 1 220 ? 17.904 -1.785 7.183 1.00 85.31 220 ASP A C 1
ATOM 1685 O O . ASP A 1 220 ? 17.894 -2.707 7.994 1.00 85.31 220 ASP A O 1
ATOM 1689 N N . PHE A 1 221 ? 16.779 -1.226 6.738 1.00 82.75 221 PHE A N 1
ATOM 1690 C CA . PHE A 1 221 ? 15.459 -1.631 7.202 1.00 82.75 221 PHE A CA 1
ATOM 1691 C C . PHE A 1 221 ? 15.027 -3.006 6.655 1.00 82.75 221 PHE A C 1
ATOM 1693 O O . PHE A 1 221 ? 14.787 -3.920 7.435 1.00 82.75 221 PHE A O 1
ATOM 1700 N N . TYR A 1 222 ? 14.945 -3.184 5.333 1.00 81.12 222 TYR A N 1
ATOM 1701 C CA . TYR A 1 222 ? 14.290 -4.345 4.700 1.00 81.12 222 TYR A CA 1
ATOM 1702 C C . TYR A 1 222 ? 15.205 -5.550 4.424 1.00 81.12 222 TYR A C 1
ATOM 1704 O O . TYR A 1 222 ? 14.723 -6.583 3.956 1.00 81.12 222 TYR A O 1
ATOM 1712 N N . ARG A 1 223 ? 16.527 -5.415 4.587 1.00 84.88 223 ARG A N 1
ATOM 1713 C CA . ARG A 1 223 ? 17.522 -6.460 4.259 1.00 84.88 223 ARG A CA 1
ATOM 1714 C C . ARG A 1 223 ? 18.380 -6.868 5.456 1.00 84.88 223 ARG A C 1
ATOM 1716 O O . ARG A 1 223 ? 19.359 -7.592 5.288 1.00 84.88 223 ARG A O 1
ATOM 1723 N N . THR A 1 224 ? 18.034 -6.410 6.656 1.00 83.19 224 THR A N 1
ATOM 1724 C CA . THR A 1 224 ? 18.690 -6.808 7.908 1.00 83.19 224 THR A CA 1
ATOM 1725 C C . THR A 1 224 ? 17.650 -7.280 8.916 1.00 83.19 224 THR A C 1
ATOM 1727 O O . THR A 1 224 ? 16.455 -7.060 8.736 1.00 83.19 224 THR A O 1
ATOM 1730 N N . SER A 1 225 ? 18.091 -7.850 10.040 1.00 81.12 225 SER A N 1
ATOM 1731 C CA . SER A 1 225 ? 17.200 -8.273 11.131 1.00 81.12 225 SER A CA 1
ATOM 1732 C C . SER A 1 225 ? 16.306 -7.159 11.698 1.00 81.12 225 SER A C 1
ATOM 1734 O O . SER A 1 225 ? 15.428 -7.447 12.505 1.00 81.12 225 SER A O 1
ATOM 1736 N N . ARG A 1 226 ? 16.544 -5.894 11.326 1.00 77.25 226 ARG A N 1
ATOM 1737 C CA . ARG A 1 226 ? 15.729 -4.741 11.711 1.00 77.25 226 ARG A CA 1
ATOM 1738 C C . ARG A 1 226 ? 14.292 -4.828 11.181 1.00 77.25 226 ARG A C 1
ATOM 1740 O O . ARG A 1 226 ? 13.389 -4.444 11.916 1.00 77.25 226 ARG A O 1
ATOM 1747 N N . GLY A 1 227 ? 14.086 -5.293 9.954 1.00 74.88 227 GLY A N 1
ATOM 1748 C CA . GLY A 1 227 ? 12.772 -5.351 9.295 1.00 74.88 227 GLY A CA 1
ATOM 1749 C C . GLY A 1 227 ? 12.689 -6.433 8.217 1.00 74.88 227 GLY A C 1
ATOM 1750 O O . GLY A 1 227 ? 11.858 -6.358 7.315 1.00 74.88 227 GLY A O 1
ATOM 1751 N N . ASP A 1 228 ? 13.597 -7.415 8.249 1.00 77.50 228 ASP A N 1
ATOM 1752 C CA . ASP A 1 228 ? 13.561 -8.555 7.339 1.00 77.50 228 ASP A CA 1
ATOM 1753 C C . ASP A 1 228 ? 12.397 -9.486 7.685 1.00 77.50 228 ASP A C 1
ATOM 1755 O O . ASP A 1 228 ? 12.296 -10.043 8.782 1.00 77.50 228 ASP A O 1
ATOM 1759 N N . PHE A 1 229 ? 11.538 -9.685 6.694 1.00 78.12 229 PHE A N 1
ATOM 1760 C CA . PHE A 1 229 ? 10.523 -10.715 6.686 1.00 78.12 229 PHE A CA 1
ATOM 1761 C C . PHE A 1 229 ? 10.168 -11.118 5.265 1.00 78.12 229 PHE A C 1
ATOM 1763 O O . PHE A 1 229 ? 9.988 -10.286 4.376 1.00 78.12 229 PHE A O 1
ATOM 1770 N N . THR A 1 230 ? 9.934 -12.414 5.085 1.00 79.06 230 THR A N 1
ATOM 1771 C CA . THR A 1 230 ? 9.442 -12.978 3.833 1.00 79.06 230 THR A CA 1
ATOM 1772 C C . THR A 1 230 ? 8.120 -13.717 4.062 1.00 79.06 230 THR A C 1
ATOM 1774 O O . THR A 1 230 ? 8.102 -14.695 4.812 1.00 79.06 230 THR A O 1
ATOM 1777 N N . PRO A 1 231 ? 7.013 -13.299 3.415 1.00 74.06 231 PRO A N 1
ATOM 1778 C CA . PRO A 1 231 ? 5.761 -14.051 3.451 1.00 74.06 231 PRO A CA 1
ATOM 1779 C C . PRO A 1 231 ? 5.942 -15.471 2.906 1.00 74.06 231 PRO A C 1
ATOM 1781 O O . PRO A 1 231 ? 6.706 -15.674 1.969 1.00 74.06 231 PRO A O 1
ATOM 1784 N N . ALA A 1 232 ? 5.181 -16.444 3.416 1.00 75.00 232 ALA A N 1
ATOM 1785 C CA . ALA A 1 232 ? 5.324 -17.860 3.044 1.00 75.00 232 ALA A CA 1
ATOM 1786 C C . ALA A 1 232 ? 5.201 -18.150 1.530 1.00 75.00 232 ALA A C 1
ATOM 1788 O O . ALA A 1 232 ? 5.750 -19.136 1.050 1.00 75.00 232 ALA A O 1
ATOM 1789 N N . ARG A 1 233 ? 4.485 -17.296 0.782 1.00 75.25 233 ARG A N 1
ATOM 1790 C CA . ARG A 1 233 ? 4.295 -17.379 -0.680 1.00 75.25 233 ARG A CA 1
ATOM 1791 C C . ARG A 1 233 ? 5.178 -16.398 -1.469 1.00 75.25 233 ARG A C 1
ATOM 1793 O O . ARG A 1 233 ? 4.868 -16.071 -2.608 1.00 75.25 233 ARG A O 1
ATOM 1800 N N . SER A 1 234 ? 6.235 -15.873 -0.856 1.00 78.69 234 SER A N 1
ATOM 1801 C CA . SER A 1 234 ? 7.170 -14.933 -1.476 1.00 78.69 234 SER A CA 1
ATOM 1802 C C . SER A 1 234 ? 8.610 -15.408 -1.289 1.00 78.69 234 SER A C 1
ATOM 1804 O O . SER A 1 234 ? 8.884 -16.318 -0.508 1.00 78.69 234 SER A O 1
ATOM 1806 N N . ALA A 1 235 ? 9.536 -14.787 -2.010 1.00 82.88 235 ALA A N 1
ATOM 1807 C CA . ALA A 1 235 ? 10.966 -15.013 -1.858 1.00 82.88 235 ALA A CA 1
ATOM 1808 C C . ALA A 1 235 ? 11.624 -13.778 -1.218 1.00 82.88 235 ALA A C 1
ATOM 1810 O O . ALA A 1 235 ? 11.182 -12.659 -1.495 1.00 82.88 235 ALA A O 1
ATOM 1811 N N . PRO A 1 236 ? 12.695 -13.930 -0.410 1.00 81.00 236 PRO A N 1
ATOM 1812 C CA . PRO A 1 236 ? 13.333 -12.798 0.274 1.00 81.00 236 PRO A CA 1
ATOM 1813 C C . PRO A 1 236 ? 13.803 -11.692 -0.673 1.00 81.00 236 PRO A C 1
ATOM 1815 O O . PRO A 1 236 ? 13.761 -10.506 -0.346 1.00 81.00 236 PRO A O 1
ATOM 1818 N N . ASN A 1 237 ? 14.201 -12.068 -1.888 1.00 83.00 237 ASN A N 1
ATOM 1819 C CA . ASN A 1 237 ? 14.622 -11.133 -2.921 1.00 83.00 237 ASN A CA 1
ATOM 1820 C C . ASN A 1 237 ? 13.457 -10.424 -3.636 1.00 83.00 237 ASN A C 1
ATOM 1822 O O . ASN A 1 237 ? 13.705 -9.522 -4.422 1.00 83.00 237 ASN A O 1
ATOM 1826 N N . LEU A 1 238 ? 12.201 -10.790 -3.375 1.00 83.38 238 LEU A N 1
ATOM 1827 C CA . LEU A 1 238 ? 11.023 -10.215 -4.031 1.00 83.38 238 LEU A CA 1
ATOM 1828 C C . LEU A 1 238 ? 10.156 -9.379 -3.083 1.00 83.38 238 LEU A C 1
ATOM 1830 O O . LEU A 1 238 ? 9.218 -8.731 -3.527 1.00 83.38 238 LEU A O 1
ATOM 1834 N N . THR A 1 239 ? 10.464 -9.315 -1.788 1.00 78.00 239 THR A N 1
ATOM 1835 C CA . THR A 1 239 ? 9.591 -8.701 -0.765 1.00 78.00 239 THR A CA 1
ATOM 1836 C C . THR A 1 239 ? 9.306 -7.206 -0.949 1.00 78.00 239 THR A C 1
ATOM 1838 O O . THR A 1 239 ? 8.392 -6.683 -0.319 1.00 78.00 239 THR A O 1
ATOM 1841 N N . THR A 1 240 ? 10.060 -6.512 -1.808 1.00 82.56 240 THR A N 1
ATOM 1842 C CA . THR A 1 240 ? 9.885 -5.080 -2.109 1.00 82.56 240 THR A CA 1
ATOM 1843 C C . THR A 1 240 ? 9.943 -4.760 -3.606 1.00 82.56 240 THR A C 1
ATOM 1845 O O . THR A 1 240 ? 10.166 -3.609 -3.972 1.00 82.56 240 THR A O 1
ATOM 1848 N N . HIS A 1 241 ? 9.763 -5.760 -4.475 1.00 85.94 241 HIS A N 1
ATOM 1849 C CA . HIS A 1 241 ? 9.978 -5.630 -5.920 1.00 85.94 241 HIS A CA 1
ATOM 1850 C C . HIS A 1 241 ? 8.665 -5.741 -6.697 1.00 85.94 241 HIS A C 1
ATOM 1852 O O . HIS A 1 241 ? 8.153 -6.848 -6.838 1.00 85.94 241 HIS A O 1
ATOM 1858 N N . PRO A 1 242 ? 8.101 -4.635 -7.206 1.00 88.25 242 PRO A N 1
ATOM 1859 C CA . PRO A 1 242 ? 6.925 -4.682 -8.071 1.00 88.25 242 PRO A CA 1
ATOM 1860 C C . PRO A 1 242 ? 7.193 -5.429 -9.374 1.00 88.25 242 PRO A C 1
ATOM 1862 O O . PRO A 1 242 ? 8.308 -5.345 -9.888 1.00 88.25 242 PRO A O 1
ATOM 1865 N N . THR A 1 243 ? 6.191 -6.083 -9.957 1.00 91.31 243 THR A N 1
ATOM 1866 C CA . THR A 1 243 ? 6.302 -6.628 -11.323 1.00 91.31 243 THR A CA 1
ATOM 1867 C C . THR A 1 243 ? 6.546 -5.514 -12.344 1.00 91.31 243 THR A C 1
ATOM 1869 O O . THR A 1 243 ? 6.026 -4.409 -12.205 1.00 91.31 243 THR A O 1
ATOM 1872 N N . LEU A 1 244 ? 7.344 -5.788 -13.375 1.00 91.81 244 LEU A N 1
ATOM 1873 C CA . LEU A 1 244 ? 7.709 -4.820 -14.415 1.00 91.81 244 LEU A CA 1
ATOM 1874 C C . LEU A 1 244 ? 6.532 -4.425 -15.312 1.00 91.81 244 LEU A C 1
ATOM 1876 O O . LEU A 1 244 ? 6.471 -3.290 -15.777 1.00 91.81 244 LEU A O 1
ATOM 1880 N N . SER A 1 245 ? 5.614 -5.355 -15.555 1.00 91.81 245 SER A N 1
ATOM 1881 C CA . SER A 1 245 ? 4.541 -5.242 -16.547 1.00 91.81 245 SER A CA 1
ATOM 1882 C C . SER A 1 245 ? 3.193 -4.744 -15.997 1.00 91.81 245 SER A C 1
ATOM 1884 O O . SER A 1 245 ? 2.246 -4.591 -16.781 1.00 91.81 245 SER A O 1
ATOM 1886 N N . SER A 1 246 ? 3.095 -4.507 -14.680 1.00 84.88 246 SER A N 1
ATOM 1887 C CA . SER A 1 246 ? 1.867 -4.079 -13.979 1.00 84.88 246 SER A CA 1
ATOM 1888 C C . SER A 1 246 ? 1.689 -2.570 -13.928 1.00 84.88 246 SER A C 1
ATOM 1890 O O . SER A 1 246 ? 2.675 -1.894 -13.552 1.00 84.88 246 SER A O 1
#

Foldseek 3Di:
DDDDDDPPPVDPDFDDDPDPPPPPPLPPDPLLDDDPPDDDDWDWFAFPVRWIWTFDPSAAAQVQSVVVVVQVVVVVVVDNGTGIDQPQADPGPDPHHQADDLVSLLRSVVRVLVVQVPDPPHDLQDAAEEEEAARLLSPVVNVVPDVSHPYYYYYNYDNVVCCLCQNVVSSDDNVNSVVLQVVLVVQVVCVVVVHDWAWDDFQDQDDDPRDYPVSVVSCVRDVDPNRDDDHPSGDSVCSTIHTSND

InterPro domains:
  IPR029058 Alpha/Beta hydrolase fold [G3DSA:3.40.50.1820] (22-210)
  IPR029058 Alpha/Beta hydrolase fold [SSF53474] (62-164)
  IPR051411 Polyketide transferase af380-like [PTHR47751] (66-241)

Sequence (246 aa):
MTIFTFASTALIAAIQIPPAATQNTSHGANNFYRSDNVTMHRITFPSQYQMNVAEISSYPTTSIESANLYATKMAEQGFVTISIDVSFWGGSDDETRNAVLPDVYAESFSAAVDYLGLQDYIDRERIGAIGICGSGSFILSAVKIDPRIKAIATASMYDMGAVSRNGLQRSQSVEQRKQVIATAAEQRWVEVSGGETEYTGGTPHVLTIETDPVLREFYDFYRTSRGDFTPARSAPNLTTHPTLSS

Secondary structure (DSSP, 8-state):
------------------------TTSS--TT---SS------EEE-TTS-EEEP--SS--TTTHHHHHHHHHHHHTT------PPTTSTT---SS-S---HHHHHHHHHHHHHHHHTSTTS-GGG-EEEEETTHHHHHHHHHTT-TT--EEEEES---HHHHHHH-GGG-S-HHHHHHHHHHHHHHHHHHHTTPPPPB---S-SS--TT--HHHHHHHHHHSSTTT----TTS-TTTTT--BTT-